Protein AF-A0A937J6U0-F1 (afdb_monomer)

pLDDT: mean 81.07, std 11.96, range [44.09, 95.31]

Structure (mmCIF, N/CA/C/O backbone):
data_AF-A0A937J6U0-F1
#
_entry.id   AF-A0A937J6U0-F1
#
loop_
_atom_site.group_PDB
_atom_site.id
_atom_site.type_symbol
_a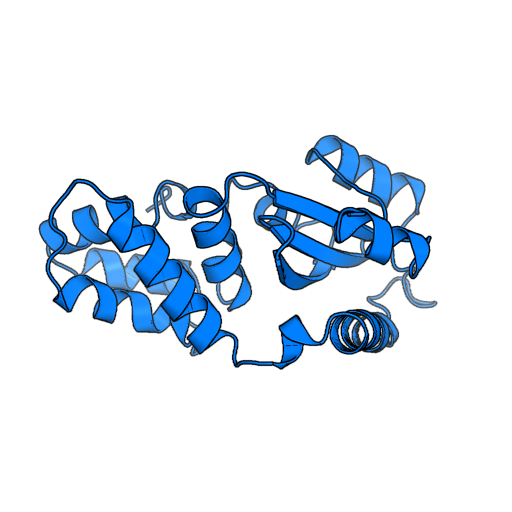tom_site.label_atom_id
_atom_site.label_alt_id
_atom_site.label_comp_id
_atom_site.label_asym_id
_atom_site.label_entity_id
_atom_site.label_seq_id
_atom_site.pdbx_PDB_ins_code
_atom_site.Cartn_x
_atom_site.Cartn_y
_atom_site.Cartn_z
_atom_site.occupancy
_atom_site.B_iso_or_equiv
_atom_site.auth_seq_id
_atom_site.auth_comp_id
_atom_site.auth_asym_id
_atom_site.auth_atom_id
_atom_site.pdbx_PDB_model_num
ATOM 1 N N . MET A 1 1 ? -13.851 14.202 -15.555 1.00 54.50 1 MET A N 1
ATOM 2 C CA . MET A 1 1 ? -12.512 14.290 -14.934 1.00 54.50 1 MET A CA 1
ATOM 3 C C . MET A 1 1 ? -11.803 12.971 -15.193 1.00 54.50 1 MET A C 1
ATOM 5 O O . MET A 1 1 ? -12.454 11.939 -15.111 1.00 54.50 1 MET A O 1
ATOM 9 N N . GLN A 1 2 ? -10.541 12.993 -15.609 1.00 62.97 2 GLN A N 1
ATOM 10 C CA . GLN A 1 2 ? -9.765 11.773 -15.846 1.00 62.97 2 GLN A CA 1
ATOM 11 C C . GLN A 1 2 ? -9.367 11.142 -14.503 1.00 62.97 2 GLN A C 1
ATOM 13 O O . GLN A 1 2 ? -9.053 11.890 -13.580 1.00 62.97 2 GLN A O 1
ATOM 18 N N . SER A 1 3 ? -9.395 9.808 -14.373 1.00 83.19 3 SER A N 1
ATOM 19 C CA . SER A 1 3 ? -8.972 9.151 -13.125 1.00 83.19 3 SER A CA 1
ATOM 20 C C . SER A 1 3 ? -7.483 9.395 -12.860 1.00 83.19 3 SER A C 1
ATOM 22 O O . SER A 1 3 ? -6.675 9.436 -13.796 1.00 83.19 3 SER A O 1
ATOM 24 N N . LYS A 1 4 ? -7.107 9.543 -11.584 1.00 85.31 4 LYS A N 1
ATOM 25 C CA . LYS A 1 4 ? -5.717 9.799 -11.167 1.00 85.31 4 LYS A CA 1
ATOM 26 C C . LYS A 1 4 ? -4.783 8.680 -11.638 1.00 85.31 4 LYS A C 1
ATOM 28 O O . LYS A 1 4 ? -3.701 8.951 -12.149 1.00 85.31 4 LYS A O 1
ATOM 33 N N . THR A 1 5 ? -5.242 7.432 -11.566 1.00 88.94 5 THR A N 1
ATOM 34 C CA . THR A 1 5 ? -4.546 6.254 -12.105 1.00 88.9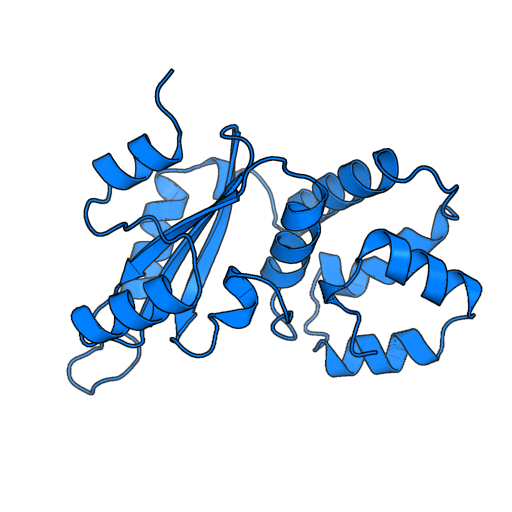4 5 THR A CA 1
ATOM 35 C C . THR A 1 5 ? -4.187 6.417 -13.576 1.00 88.94 5 THR A C 1
ATOM 37 O O . THR A 1 5 ? -3.055 6.144 -13.973 1.00 88.94 5 THR A O 1
ATOM 40 N N . ARG A 1 6 ? -5.116 6.920 -14.397 1.00 88.50 6 ARG A N 1
ATOM 41 C CA . ARG A 1 6 ? -4.864 7.116 -15.825 1.00 88.50 6 ARG A CA 1
ATOM 42 C C . ARG A 1 6 ? -3.851 8.234 -16.077 1.00 88.50 6 ARG A C 1
ATOM 44 O O . ARG A 1 6 ? -2.987 8.057 -16.925 1.00 88.50 6 ARG A O 1
ATOM 51 N N . GLN A 1 7 ? -3.909 9.329 -15.317 1.00 89.50 7 GLN A N 1
ATOM 52 C CA . GLN A 1 7 ? -2.902 10.399 -15.392 1.00 89.50 7 GLN A CA 1
ATOM 53 C C . GLN A 1 7 ? -1.499 9.880 -15.046 1.00 89.50 7 GLN A C 1
ATOM 55 O O . GLN A 1 7 ? -0.532 10.200 -15.733 1.00 89.50 7 GLN A O 1
ATOM 60 N N . ILE A 1 8 ? -1.392 9.041 -14.010 1.00 90.75 8 ILE A N 1
ATOM 61 C CA . ILE A 1 8 ? -0.126 8.414 -13.612 1.00 90.75 8 ILE A CA 1
ATOM 62 C C . ILE A 1 8 ? 0.407 7.516 -14.735 1.00 90.75 8 ILE A C 1
ATOM 64 O O . ILE A 1 8 ? 1.576 7.626 -15.085 1.00 90.75 8 ILE A O 1
ATOM 68 N N . ILE A 1 9 ? -0.426 6.651 -15.320 1.00 91.50 9 ILE A N 1
ATOM 69 C CA . ILE A 1 9 ? 0.003 5.734 -16.392 1.00 91.50 9 ILE A CA 1
ATOM 70 C C . ILE A 1 9 ? 0.395 6.499 -17.665 1.00 91.50 9 ILE A C 1
ATOM 72 O O . ILE A 1 9 ? 1.360 6.127 -18.324 1.00 91.50 9 ILE A O 1
ATOM 76 N N . GLU A 1 10 ? -0.305 7.582 -18.008 1.00 92.81 10 GLU A N 1
ATOM 77 C CA . GLU A 1 10 ? 0.051 8.421 -19.162 1.00 92.81 10 GLU A CA 1
ATOM 78 C C . GLU A 1 10 ? 1.407 9.116 -18.975 1.00 92.81 10 GLU A C 1
ATOM 80 O O . GLU A 1 10 ? 2.193 9.185 -19.918 1.00 92.81 10 GLU A O 1
ATOM 85 N N . GLN A 1 11 ? 1.714 9.571 -17.757 1.00 92.50 11 GLN A N 1
ATOM 86 C CA . GLN A 1 11 ? 3.005 10.183 -17.437 1.00 92.50 11 GLN A CA 1
ATOM 87 C C . GLN A 1 11 ? 4.136 9.149 -17.285 1.00 92.50 11 GLN A C 1
ATOM 89 O O . GLN A 1 11 ? 5.289 9.428 -17.617 1.00 92.50 11 GLN A O 1
ATOM 94 N N . PHE A 1 12 ? 3.815 7.956 -16.784 1.00 92.88 12 PHE A N 1
ATOM 95 C CA . PHE A 1 12 ? 4.751 6.869 -16.510 1.00 92.88 12 PHE A CA 1
ATOM 96 C C . PHE A 1 12 ? 4.287 5.589 -17.231 1.00 92.88 12 PHE A C 1
ATOM 98 O O . PHE A 1 12 ? 3.714 4.697 -16.600 1.00 92.88 12 PHE A O 1
ATOM 105 N N . PRO A 1 13 ? 4.556 5.452 -18.545 1.00 88.88 13 PRO A N 1
ATOM 106 C CA . PRO A 1 13 ? 3.963 4.411 -19.397 1.00 88.88 13 PRO A CA 1
ATOM 107 C C . PRO A 1 13 ? 4.434 2.983 -19.089 1.00 88.88 13 PRO A C 1
ATOM 109 O O . PRO A 1 13 ? 3.890 2.019 -19.620 1.00 88.88 13 PRO A O 1
ATOM 112 N N . THR A 1 14 ? 5.441 2.823 -18.227 1.00 92.06 14 THR A N 1
ATOM 113 C CA . THR A 1 14 ? 5.844 1.519 -17.679 1.00 92.06 14 THR A CA 1
ATOM 114 C C . THR A 1 14 ? 4.909 1.027 -16.569 1.00 92.06 14 THR A C 1
ATOM 116 O O . THR A 1 14 ? 5.016 -0.126 -16.148 1.00 92.06 14 THR A O 1
ATOM 119 N N . GLY A 1 15 ? 4.011 1.887 -16.083 1.00 93.94 15 GLY A N 1
ATOM 120 C CA . GLY A 1 15 ? 3.007 1.570 -15.080 1.00 93.94 15 GLY A CA 1
ATOM 121 C C . GLY A 1 15 ? 1.892 0.713 -15.648 1.00 93.94 15 GLY A C 1
ATOM 122 O O . GLY A 1 15 ? 1.241 1.074 -16.624 1.00 93.94 15 GLY A O 1
ATOM 123 N N . ILE A 1 16 ? 1.650 -0.423 -15.005 1.00 95.31 16 ILE A N 1
ATOM 124 C CA . ILE A 1 16 ? 0.624 -1.380 -15.404 1.00 95.31 16 ILE A CA 1
ATOM 125 C C . ILE A 1 16 ? -0.350 -1.543 -14.247 1.00 95.31 16 ILE A C 1
ATOM 127 O O . ILE A 1 16 ? 0.056 -1.841 -13.122 1.00 95.31 16 ILE A O 1
ATOM 131 N N . LEU A 1 17 ? -1.638 -1.340 -14.525 1.00 94.00 17 LEU A N 1
ATOM 132 C CA . LEU A 1 17 ? -2.705 -1.631 -13.576 1.00 94.00 17 LEU A CA 1
ATOM 133 C C . LEU A 1 17 ? -2.794 -3.147 -13.384 1.00 94.00 17 LEU A C 1
ATOM 135 O O . LEU A 1 17 ? -2.888 -3.899 -14.354 1.00 94.00 17 LEU A O 1
ATOM 139 N N . VAL A 1 18 ? -2.756 -3.589 -12.133 1.00 93.12 18 VAL A N 1
ATOM 140 C CA . VAL A 1 18 ? -2.810 -5.002 -11.770 1.00 93.12 18 VAL A CA 1
ATOM 141 C C . VAL A 1 18 ? -3.947 -5.222 -10.788 1.00 93.12 18 VAL A C 1
ATOM 143 O O . VAL A 1 18 ? -4.033 -4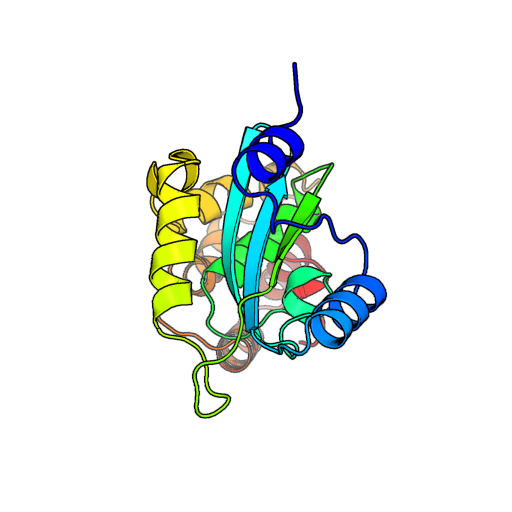.549 -9.764 1.00 93.12 18 VAL A O 1
ATOM 146 N N . THR A 1 19 ? -4.795 -6.204 -11.069 1.00 90.25 19 THR A N 1
ATOM 147 C CA . THR A 1 19 ? -6.015 -6.470 -10.291 1.00 90.25 19 THR A CA 1
ATOM 148 C C . THR A 1 19 ? -5.912 -7.721 -9.423 1.00 90.25 19 THR A C 1
ATOM 150 O O . THR A 1 19 ? -6.711 -7.918 -8.511 1.00 90.25 19 THR A O 1
ATOM 153 N N . SER A 1 20 ? -4.908 -8.575 -9.657 1.00 88.88 20 SER A N 1
ATOM 154 C CA . SER A 1 20 ? -4.754 -9.828 -8.916 1.00 88.88 20 SER A CA 1
ATOM 155 C C . SER A 1 20 ? -3.301 -10.236 -8.661 1.00 88.88 20 SER A C 1
ATOM 157 O O . SER A 1 20 ? -2.372 -9.881 -9.389 1.00 88.88 20 SER A O 1
ATOM 159 N N . LYS A 1 21 ? -3.104 -11.104 -7.656 1.00 88.56 21 LYS A N 1
ATOM 160 C CA . LYS A 1 21 ? -1.806 -11.750 -7.378 1.00 88.56 21 LYS A CA 1
ATOM 161 C C . LYS A 1 21 ? -1.272 -12.534 -8.584 1.00 88.56 21 LYS A C 1
ATOM 163 O O . LYS A 1 21 ? -0.057 -12.630 -8.754 1.00 88.56 21 LYS A O 1
ATOM 168 N N . ALA A 1 22 ? -2.157 -13.125 -9.388 1.00 90.25 22 ALA A N 1
ATOM 169 C CA . ALA A 1 22 ? -1.779 -13.893 -10.571 1.00 90.25 22 ALA A CA 1
ATOM 170 C C . ALA A 1 22 ? -1.239 -12.976 -11.677 1.00 90.25 22 ALA A C 1
ATOM 172 O O . ALA A 1 22 ? -0.158 -13.238 -12.207 1.00 90.25 22 ALA A O 1
ATOM 173 N N . GLU A 1 23 ? -1.935 -11.872 -11.955 1.00 93.62 23 GLU A N 1
ATOM 174 C CA . GLU A 1 23 ? -1.486 -10.850 -12.906 1.00 93.62 23 GLU A CA 1
ATOM 175 C C . GLU A 1 23 ? -0.161 -10.227 -12.476 1.00 93.62 23 GLU A C 1
ATOM 177 O O . GLU A 1 23 ? 0.753 -10.128 -13.287 1.00 93.62 23 GLU A O 1
ATOM 182 N N . PHE A 1 24 ? -0.006 -9.906 -11.190 1.00 92.44 24 PHE A N 1
ATOM 183 C CA . PHE A 1 24 ? 1.248 -9.396 -10.636 1.00 92.44 24 PHE A CA 1
ATOM 184 C C . PHE A 1 24 ? 2.426 -10.347 -10.893 1.00 92.44 24 PHE A C 1
ATOM 186 O O . PHE A 1 24 ? 3.481 -9.939 -11.377 1.00 92.44 24 PHE A O 1
ATOM 193 N N . ARG A 1 25 ? 2.249 -11.639 -10.589 1.00 91.19 25 ARG A N 1
ATOM 194 C CA . ARG A 1 25 ? 3.296 -12.653 -10.796 1.00 91.19 25 ARG A CA 1
ATOM 195 C C . ARG A 1 25 ? 3.630 -12.822 -12.273 1.00 91.19 25 ARG A C 1
ATOM 197 O O . ARG A 1 25 ? 4.805 -12.934 -12.616 1.00 91.19 25 ARG A O 1
ATOM 204 N N . LYS A 1 26 ? 2.608 -12.842 -13.132 1.00 94.12 26 LYS A N 1
ATOM 205 C CA . LYS A 1 26 ? 2.780 -12.913 -14.584 1.00 94.12 26 LYS A CA 1
ATOM 206 C C . LYS A 1 26 ? 3.552 -11.695 -15.091 1.00 94.12 26 LYS A C 1
ATOM 208 O O . LYS A 1 26 ? 4.542 -11.869 -15.787 1.00 94.12 26 LYS A O 1
ATOM 213 N N . LEU A 1 27 ? 3.168 -10.493 -14.665 1.00 95.25 27 LEU A N 1
ATOM 214 C CA . LEU A 1 27 ? 3.809 -9.241 -15.049 1.00 95.25 27 LEU A CA 1
ATOM 215 C C . LEU A 1 27 ? 5.314 -9.248 -14.755 1.00 95.25 27 LEU A C 1
ATOM 217 O O . LEU A 1 27 ? 6.117 -8.948 -15.637 1.00 95.25 27 LEU A O 1
ATOM 221 N N . LEU A 1 28 ? 5.698 -9.611 -13.529 1.00 93.12 28 LEU A N 1
ATOM 222 C CA . LEU A 1 28 ? 7.105 -9.688 -13.130 1.00 93.12 28 LEU A CA 1
ATOM 223 C C . LEU A 1 28 ? 7.882 -10.729 -13.952 1.00 93.12 28 LEU A C 1
ATOM 225 O O . LEU A 1 28 ? 8.988 -10.454 -14.422 1.00 93.12 28 LEU A O 1
ATOM 229 N N . LYS A 1 29 ? 7.274 -11.898 -14.191 1.00 93.62 29 LYS A N 1
ATOM 230 C CA . LYS A 1 29 ? 7.854 -12.965 -15.017 1.00 93.62 29 LYS A CA 1
ATOM 231 C C . LYS A 1 29 ? 8.071 -12.515 -16.464 1.00 93.62 29 LYS A C 1
ATOM 233 O O . LYS A 1 29 ? 9.165 -12.707 -16.991 1.00 93.62 29 LYS A O 1
ATOM 238 N N . ASP A 1 30 ? 7.062 -11.910 -17.081 1.00 95.19 30 ASP A N 1
ATOM 239 C CA . ASP A 1 30 ? 7.103 -11.453 -18.475 1.00 95.19 30 ASP A CA 1
ATOM 240 C C . ASP A 1 30 ? 8.153 -10.342 -18.659 1.00 95.19 30 ASP A C 1
ATOM 242 O O . ASP A 1 30 ? 8.851 -10.304 -19.671 1.00 95.19 30 ASP A O 1
ATOM 246 N N . ASN A 1 31 ? 8.350 -9.506 -17.634 1.00 93.88 31 ASN A N 1
ATOM 247 C CA . ASN A 1 31 ? 9.388 -8.472 -17.600 1.00 93.88 31 ASN A CA 1
ATOM 248 C C . ASN A 1 31 ? 10.760 -8.975 -17.122 1.00 93.88 31 ASN A C 1
ATOM 250 O O . ASN A 1 31 ? 11.684 -8.173 -17.002 1.00 93.88 31 ASN A O 1
ATOM 254 N N . LYS A 1 32 ? 10.913 -10.277 -16.840 1.00 92.19 32 LYS A N 1
ATOM 255 C CA . LYS A 1 32 ? 12.161 -10.900 -16.358 1.00 92.19 32 LYS A CA 1
ATOM 256 C C . LYS A 1 32 ? 12.778 -10.184 -15.147 1.00 92.19 32 LYS A C 1
ATOM 258 O O . LYS A 1 32 ? 13.997 -10.119 -15.015 1.00 92.19 32 LYS A O 1
ATOM 263 N N . THR A 1 33 ? 11.945 -9.671 -14.245 1.00 91.62 33 THR A N 1
ATOM 264 C CA . THR A 1 33 ? 12.402 -8.979 -13.036 1.00 91.62 33 THR A CA 1
ATOM 265 C C . THR A 1 33 ? 11.655 -9.456 -11.803 1.00 91.62 33 THR A C 1
ATOM 267 O O . THR A 1 33 ? 10.503 -9.866 -11.869 1.00 91.62 33 THR A O 1
ATOM 270 N N . ASN A 1 34 ? 12.312 -9.368 -10.650 1.00 90.50 34 ASN A N 1
ATOM 271 C CA . ASN A 1 34 ? 11.666 -9.519 -9.353 1.00 90.50 34 ASN A CA 1
ATOM 272 C C . ASN A 1 34 ? 11.441 -8.180 -8.652 1.00 90.50 34 ASN A C 1
ATOM 274 O O . ASN A 1 34 ? 10.865 -8.198 -7.571 1.00 90.50 34 ASN A O 1
ATOM 278 N N . TYR A 1 35 ? 11.899 -7.060 -9.214 1.00 91.50 35 TYR A N 1
ATOM 279 C CA . TYR A 1 35 ? 11.884 -5.738 -8.590 1.00 91.50 35 TYR A CA 1
ATOM 280 C C . TYR A 1 35 ? 10.820 -4.847 -9.220 1.00 91.50 35 TYR A C 1
ATOM 282 O O . TYR A 1 35 ? 10.585 -4.895 -10.428 1.00 91.50 35 TYR A O 1
ATOM 290 N N . TYR A 1 36 ? 10.175 -4.027 -8.399 1.00 92.38 36 TYR A N 1
ATOM 291 C CA . TYR A 1 36 ? 9.163 -3.089 -8.866 1.00 92.38 36 TYR A CA 1
ATOM 292 C C . TYR A 1 36 ? 8.997 -1.915 -7.905 1.00 92.38 36 TYR A C 1
ATOM 294 O O . TYR A 1 36 ? 9.190 -2.064 -6.693 1.00 92.38 36 TYR A O 1
ATOM 302 N N . CYS A 1 37 ? 8.556 -0.784 -8.446 1.00 92.62 37 CYS A N 1
ATOM 303 C CA . CYS A 1 37 ? 7.824 0.218 -7.680 1.00 92.62 37 CYS A CA 1
ATOM 304 C C . CYS A 1 37 ? 6.326 -0.060 -7.799 1.00 92.62 37 CYS A C 1
ATOM 306 O O . CYS A 1 37 ? 5.856 -0.590 -8.806 1.00 92.62 37 CYS A O 1
ATOM 308 N N . TYR A 1 38 ? 5.567 0.262 -6.764 1.00 90.94 38 TYR A N 1
ATOM 309 C CA . TYR A 1 38 ? 4.117 0.162 -6.764 1.00 90.94 38 TYR A CA 1
ATOM 310 C C . TYR A 1 38 ? 3.496 1.464 -6.288 1.00 90.94 38 TYR A C 1
ATOM 312 O O . TYR A 1 38 ? 4.079 2.172 -5.464 1.00 90.94 38 TYR A O 1
ATOM 320 N N . MET A 1 39 ? 2.289 1.729 -6.774 1.00 90.31 39 MET A N 1
ATOM 321 C CA . MET A 1 39 ? 1.406 2.765 -6.262 1.00 90.31 39 MET A CA 1
ATOM 322 C C . MET A 1 39 ? 0.048 2.157 -5.936 1.00 90.31 39 MET A C 1
ATOM 324 O O . MET A 1 39 ? -0.483 1.380 -6.726 1.00 90.31 39 MET A O 1
ATOM 328 N N . LEU A 1 40 ? -0.507 2.519 -4.782 1.00 89.12 40 LEU A N 1
ATOM 329 C CA . LEU A 1 40 ? -1.914 2.304 -4.463 1.00 89.12 40 LEU A CA 1
ATOM 330 C C . LEU A 1 40 ? -2.647 3.631 -4.551 1.00 89.12 40 LEU A C 1
ATOM 332 O O . LEU A 1 40 ? -2.331 4.559 -3.800 1.00 89.12 40 LEU A O 1
ATOM 336 N N . VAL A 1 41 ? -3.620 3.692 -5.448 1.00 88.75 41 VAL A N 1
ATOM 337 C CA . VAL A 1 41 ? -4.502 4.839 -5.657 1.00 88.75 41 VAL A CA 1
ATOM 338 C C . VAL A 1 41 ? -5.860 4.482 -5.083 1.00 88.75 41 VAL A C 1
ATOM 340 O O . VAL A 1 41 ? -6.469 3.519 -5.539 1.00 88.75 41 VAL A O 1
ATOM 343 N N . ALA A 1 42 ? -6.304 5.218 -4.063 1.00 86.31 42 ALA A N 1
ATOM 344 C CA . ALA A 1 42 ? -7.610 4.990 -3.454 1.00 86.31 42 ALA A CA 1
ATOM 345 C C . ALA A 1 42 ? -8.506 6.220 -3.627 1.00 86.31 42 ALA A C 1
ATOM 347 O O . ALA A 1 42 ? -8.026 7.352 -3.594 1.00 86.31 42 ALA A O 1
ATOM 348 N N . ASP A 1 43 ? -9.791 5.973 -3.884 1.00 75.44 43 ASP A N 1
ATOM 349 C CA . ASP A 1 43 ? -10.869 6.970 -3.993 1.00 75.44 43 ASP A CA 1
ATOM 350 C C . ASP A 1 43 ? -10.599 8.163 -4.946 1.00 75.44 43 ASP A C 1
ATOM 352 O O . ASP A 1 43 ? -11.237 9.203 -4.840 1.00 75.44 43 ASP A O 1
ATOM 356 N N . ASN A 1 44 ? -9.678 8.029 -5.914 1.00 67.06 44 ASN A N 1
ATOM 357 C CA . ASN A 1 44 ? -9.260 9.061 -6.887 1.00 67.06 44 ASN A CA 1
ATOM 358 C C . ASN A 1 44 ? -8.734 10.397 -6.314 1.00 67.06 44 ASN A C 1
ATOM 360 O O . ASN A 1 44 ? -8.286 11.239 -7.095 1.00 67.06 44 ASN A O 1
ATOM 364 N N . GLU A 1 45 ? -8.742 10.595 -4.997 1.00 63.81 45 GLU A N 1
ATOM 365 C CA . GLU A 1 45 ? -8.293 11.834 -4.350 1.00 63.81 45 GLU A CA 1
ATOM 366 C C . GLU A 1 45 ? -6.777 11.864 -4.128 1.00 63.81 45 GLU A C 1
ATOM 368 O O . GLU A 1 45 ? -6.165 12.932 -4.178 1.00 63.81 45 GLU A O 1
ATOM 373 N N . ALA A 1 46 ? -6.147 10.703 -3.939 1.00 57.84 46 ALA A N 1
ATOM 374 C CA . ALA A 1 46 ? -4.707 10.593 -3.758 1.00 57.84 46 ALA A CA 1
ATOM 375 C C . ALA A 1 46 ? -4.217 9.167 -4.019 1.00 57.84 46 ALA A C 1
ATOM 377 O O . ALA A 1 46 ? -4.858 8.169 -3.683 1.00 57.84 46 ALA A O 1
ATOM 378 N N . GLY A 1 47 ? -3.000 9.054 -4.543 1.00 67.00 47 GLY A N 1
ATOM 379 C CA . GLY A 1 47 ? -2.223 7.863 -4.249 1.00 67.00 47 GLY A CA 1
ATOM 380 C C . GLY A 1 47 ? -1.884 7.857 -2.751 1.00 67.00 47 GLY A C 1
ATOM 381 O O . GLY A 1 47 ? -1.365 8.840 -2.229 1.00 67.00 47 GLY A O 1
ATOM 382 N N . HIS A 1 48 ? -2.184 6.775 -2.033 1.00 75.25 48 HIS A N 1
ATOM 383 C CA . HIS A 1 48 ? -1.949 6.703 -0.583 1.00 75.25 48 HIS A CA 1
ATOM 384 C C . HIS A 1 48 ? -0.671 5.954 -0.223 1.00 75.25 48 HIS A C 1
ATOM 386 O O . HIS A 1 48 ? -0.084 6.204 0.832 1.00 75.25 48 HIS A O 1
ATOM 392 N N . ILE A 1 49 ? -0.199 5.064 -1.103 1.00 84.69 49 ILE A N 1
ATOM 393 C CA . ILE A 1 49 ? 1.077 4.369 -0.909 1.00 84.69 49 ILE A CA 1
ATOM 394 C C . ILE A 1 49 ? 1.894 4.366 -2.197 1.00 84.69 49 ILE A C 1
ATOM 396 O O . ILE A 1 49 ? 1.414 3.873 -3.208 1.00 84.69 49 ILE A O 1
ATOM 400 N N . ILE A 1 50 ? 3.139 4.844 -2.140 1.00 87.19 50 ILE A N 1
ATOM 401 C CA . ILE A 1 50 ? 4.191 4.491 -3.106 1.00 87.19 50 ILE A CA 1
ATOM 402 C C . ILE A 1 50 ? 5.199 3.649 -2.359 1.00 87.19 50 ILE A C 1
ATOM 404 O O . ILE A 1 50 ? 5.505 3.950 -1.207 1.00 87.19 50 ILE A O 1
ATOM 408 N N . GLY A 1 51 ? 5.753 2.625 -2.981 1.00 86.62 51 GLY A N 1
ATOM 409 C CA . GLY A 1 51 ? 6.952 2.003 -2.452 1.00 86.62 51 GLY A CA 1
ATOM 410 C C . GLY A 1 51 ? 7.608 1.067 -3.435 1.00 86.62 51 GLY A C 1
ATOM 411 O O . GLY A 1 51 ? 7.104 0.796 -4.516 1.00 86.62 51 GLY A O 1
ATOM 412 N N . GLU A 1 52 ? 8.728 0.525 -3.005 1.00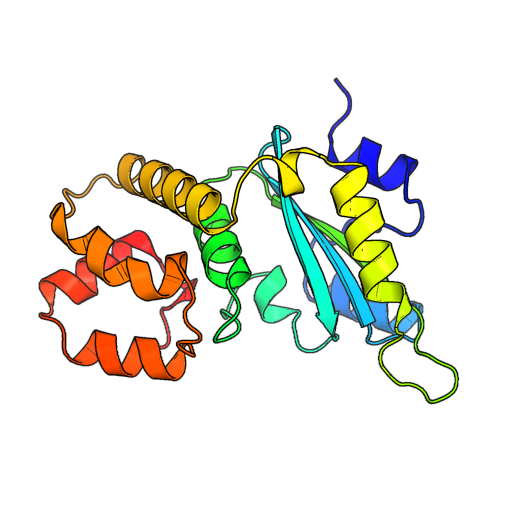 86.69 52 GLU A N 1
ATOM 413 C CA . GLU A 1 52 ? 9.457 -0.509 -3.717 1.00 86.69 52 GLU A CA 1
ATOM 414 C C . GLU A 1 52 ? 9.220 -1.893 -3.100 1.00 86.69 52 GLU A C 1
ATOM 416 O O . GLU A 1 52 ? 8.987 -2.063 -1.892 1.00 86.69 52 GLU A O 1
ATOM 421 N N . GLY A 1 53 ? 9.296 -2.920 -3.937 1.00 83.19 53 GLY A N 1
ATOM 422 C CA . GLY A 1 53 ? 9.101 -4.293 -3.509 1.00 83.19 53 GLY A CA 1
ATOM 423 C C . GLY A 1 53 ? 9.864 -5.310 -4.338 1.00 83.19 53 GLY A C 1
ATOM 424 O O . GLY A 1 53 ? 10.496 -5.002 -5.349 1.00 83.19 53 GLY A O 1
ATOM 425 N N . THR A 1 54 ? 9.803 -6.548 -3.853 1.00 83.75 54 THR A N 1
ATOM 426 C CA . THR A 1 54 ? 10.223 -7.735 -4.595 1.00 83.75 54 THR A CA 1
ATOM 427 C C . THR A 1 54 ? 9.043 -8.682 -4.767 1.00 83.75 54 THR A C 1
ATOM 429 O O . THR A 1 54 ? 8.088 -8.590 -3.995 1.00 83.75 54 THR A O 1
ATOM 432 N N . GLY A 1 55 ? 9.073 -9.596 -5.743 1.00 74.62 55 GLY A N 1
ATOM 433 C CA . GLY A 1 55 ? 7.958 -10.515 -6.043 1.00 74.62 55 GLY A CA 1
ATOM 434 C C . GLY A 1 55 ? 7.368 -11.264 -4.831 1.00 74.62 55 GLY A C 1
ATOM 435 O O . GLY A 1 55 ? 6.187 -11.608 -4.820 1.00 74.62 55 GLY A O 1
ATOM 436 N N . ASN A 1 56 ? 8.145 -11.420 -3.756 1.00 70.88 56 ASN A N 1
ATOM 437 C CA . ASN A 1 56 ? 7.717 -12.023 -2.490 1.00 70.88 56 ASN A CA 1
ATOM 438 C C . ASN A 1 56 ? 6.742 -11.149 -1.670 1.00 70.88 56 ASN A C 1
ATOM 440 O O . ASN A 1 56 ? 6.124 -11.642 -0.731 1.00 70.88 56 ASN A O 1
ATOM 444 N N . ARG A 1 57 ? 6.570 -9.865 -2.011 1.00 70.19 57 ARG A N 1
ATOM 445 C CA . ARG A 1 57 ? 5.683 -8.911 -1.318 1.00 70.19 57 ARG A CA 1
ATOM 446 C C . ARG A 1 57 ? 4.279 -8.807 -1.933 1.00 70.19 57 ARG A C 1
ATOM 448 O O . ARG A 1 57 ? 3.501 -7.951 -1.524 1.00 70.19 57 ARG A O 1
ATOM 455 N N . ALA A 1 58 ? 3.902 -9.702 -2.850 1.00 69.00 58 ALA A N 1
ATOM 456 C CA . ALA A 1 58 ? 2.556 -9.733 -3.444 1.00 69.00 58 ALA A CA 1
ATOM 457 C C . ALA A 1 58 ? 1.425 -9.817 -2.398 1.00 69.00 58 ALA A C 1
ATOM 459 O O . ALA A 1 58 ? 0.347 -9.264 -2.591 1.00 69.00 58 ALA A O 1
ATOM 460 N N . ALA A 1 59 ? 1.665 -10.517 -1.285 1.00 67.19 59 ALA A N 1
ATOM 461 C CA . ALA A 1 59 ? 0.670 -10.697 -0.231 1.00 67.19 59 ALA A CA 1
ATOM 462 C C . ALA A 1 59 ? 0.363 -9.402 0.547 1.00 67.19 59 ALA A C 1
ATOM 464 O O . ALA A 1 59 ? -0.762 -9.222 0.995 1.00 67.19 59 ALA A O 1
ATOM 465 N N . PHE A 1 60 ? 1.319 -8.469 0.607 1.00 72.88 60 PHE A N 1
ATOM 466 C CA . PHE A 1 60 ? 1.086 -7.123 1.130 1.00 72.88 60 PHE A CA 1
ATOM 467 C C . PHE A 1 60 ? 0.182 -6.308 0.190 1.00 72.88 60 PHE A C 1
ATOM 469 O O . PHE A 1 60 ? -0.731 -5.632 0.648 1.00 72.88 60 PHE A O 1
ATOM 476 N N . LEU A 1 61 ? 0.409 -6.381 -1.128 1.00 77.06 61 LEU A N 1
ATOM 477 C CA . LEU A 1 61 ? -0.313 -5.556 -2.106 1.00 77.06 61 LEU A CA 1
ATOM 478 C C . LEU A 1 61 ? -1.789 -5.953 -2.242 1.00 77.06 61 LEU A C 1
ATOM 480 O O . LEU A 1 61 ? -2.665 -5.092 -2.235 1.00 77.06 61 LEU A O 1
ATOM 484 N N . PHE A 1 62 ? -2.061 -7.255 -2.323 1.00 76.81 62 PHE A N 1
ATOM 485 C CA . PHE A 1 62 ? -3.383 -7.808 -2.650 1.00 76.81 62 PHE A CA 1
ATOM 486 C C . PHE A 1 62 ? -4.074 -8.469 -1.447 1.00 76.81 62 PHE A C 1
ATOM 488 O O . PHE A 1 62 ? -4.814 -9.437 -1.618 1.00 76.81 62 PHE A O 1
ATOM 495 N N . GLY A 1 63 ? -3.765 -8.014 -0.232 1.00 65.88 63 GLY A N 1
ATOM 496 C CA . GLY A 1 63 ? -4.350 -8.544 0.997 1.00 65.88 63 GLY A CA 1
ATOM 497 C C . GLY A 1 63 ? -3.918 -9.977 1.347 1.00 65.88 63 GLY A C 1
ATOM 498 O O . GLY A 1 63 ? -3.363 -10.736 0.542 1.00 65.88 63 GLY A O 1
ATOM 499 N N . GLY A 1 64 ? -4.174 -10.367 2.593 1.00 57.25 64 GLY A N 1
ATOM 500 C CA . GLY A 1 64 ? -3.918 -11.721 3.095 1.00 57.25 64 GLY A CA 1
ATOM 501 C C . GLY A 1 64 ? -2.598 -11.927 3.844 1.00 57.25 64 GLY A C 1
ATOM 502 O O . GLY A 1 64 ? -2.383 -13.026 4.334 1.00 57.25 64 GLY A O 1
ATOM 503 N N . CYS A 1 65 ? -1.731 -10.914 3.964 1.00 55.78 65 CYS A N 1
ATOM 504 C CA . CYS A 1 65 ? -0.854 -10.733 5.130 1.00 55.78 65 CYS A CA 1
ATOM 505 C C . CYS A 1 65 ? -0.237 -9.324 5.143 1.00 55.78 65 CYS A C 1
ATOM 507 O O . CYS A 1 65 ? 0.068 -8.747 4.098 1.00 55.78 65 CYS A O 1
ATOM 509 N N . ALA A 1 66 ? -0.005 -8.767 6.330 1.00 55.03 66 ALA A N 1
ATOM 510 C CA . ALA A 1 66 ? 0.802 -7.562 6.484 1.00 55.03 66 ALA A CA 1
ATOM 511 C C . ALA A 1 66 ? 2.299 -7.918 6.547 1.00 55.03 66 ALA A C 1
ATOM 513 O O . ALA A 1 66 ? 2.709 -8.822 7.278 1.00 55.03 66 ALA A O 1
ATOM 514 N N . ALA A 1 67 ? 3.132 -7.178 5.809 1.00 49.62 67 ALA A N 1
ATOM 515 C CA . ALA A 1 67 ? 4.583 -7.273 5.943 1.00 49.62 67 ALA A CA 1
ATOM 516 C C . ALA A 1 67 ? 5.023 -6.630 7.285 1.00 49.62 67 ALA A C 1
ATOM 518 O O . ALA A 1 67 ? 4.724 -5.454 7.506 1.00 49.62 67 ALA A O 1
ATOM 519 N N . PRO A 1 68 ? 5.719 -7.360 8.181 1.00 46.31 68 PRO A N 1
ATOM 520 C CA . PRO A 1 68 ? 6.169 -6.850 9.481 1.00 46.31 68 PRO A CA 1
ATOM 521 C C . PRO A 1 68 ? 7.058 -5.603 9.351 1.00 46.31 68 PRO A C 1
ATOM 523 O O . PRO A 1 68 ? 7.950 -5.576 8.507 1.00 46.31 68 PRO A O 1
ATOM 526 N N . GLY A 1 69 ? 6.857 -4.594 10.207 1.00 50.84 69 GLY A N 1
ATOM 527 C CA . GLY A 1 69 ? 7.801 -3.478 10.383 1.00 50.84 69 GLY A CA 1
ATOM 528 C C . GLY A 1 69 ? 7.807 -2.406 9.286 1.00 50.84 69 GLY A C 1
ATOM 529 O O . GLY A 1 69 ? 8.674 -1.537 9.295 1.00 50.84 69 GLY A O 1
ATOM 530 N N . HIS A 1 70 ? 6.863 -2.437 8.342 1.00 62.75 70 HIS A N 1
ATOM 531 C CA . HIS A 1 70 ? 6.772 -1.432 7.285 1.00 62.75 70 HIS A CA 1
ATOM 532 C C . HIS A 1 70 ? 5.645 -0.441 7.590 1.00 62.75 70 HIS A C 1
ATOM 534 O O . HIS A 1 70 ? 4.483 -0.836 7.593 1.00 62.75 70 HIS A O 1
ATOM 540 N N . ILE A 1 71 ? 5.955 0.846 7.785 1.00 63.44 71 ILE A N 1
ATOM 541 C CA . ILE A 1 71 ? 4.954 1.897 8.079 1.00 63.44 71 ILE A CA 1
ATOM 542 C C . ILE A 1 71 ? 3.784 1.904 7.076 1.00 63.44 71 ILE A C 1
ATOM 544 O O . ILE A 1 71 ? 2.629 2.098 7.443 1.00 63.44 71 ILE A O 1
ATOM 548 N N . LYS A 1 72 ? 4.072 1.562 5.811 1.00 76.00 72 LYS A N 1
ATOM 549 C CA . LYS A 1 72 ? 3.074 1.472 4.732 1.00 76.00 72 LYS A CA 1
ATOM 550 C C . LYS A 1 72 ? 2.117 0.261 4.851 1.00 76.00 72 LYS A C 1
ATOM 552 O O . LYS A 1 72 ? 1.130 0.202 4.128 1.00 76.00 72 LYS A O 1
ATOM 557 N N . ALA A 1 73 ? 2.378 -0.711 5.734 1.00 74.44 73 ALA A N 1
ATOM 55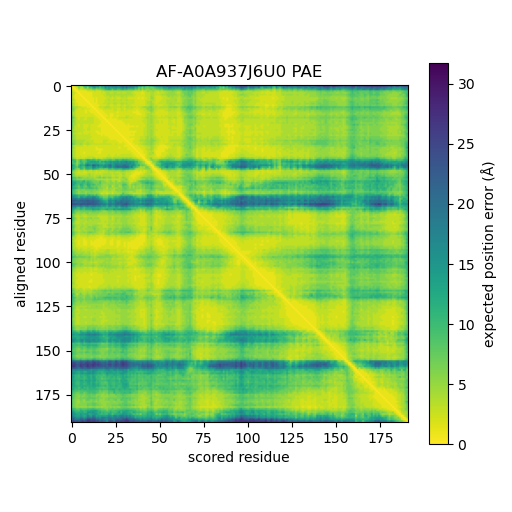8 C CA . ALA A 1 73 ? 1.503 -1.874 5.959 1.00 74.44 73 ALA A CA 1
ATOM 559 C C . ALA A 1 73 ? 0.249 -1.522 6.749 1.00 74.44 73 ALA A C 1
ATOM 561 O O . ALA A 1 73 ? -0.831 -1.993 6.399 1.00 74.44 73 ALA A O 1
ATOM 562 N N . TYR A 1 74 ? 0.382 -0.647 7.745 1.00 79.19 74 TYR A N 1
ATOM 563 C CA . TYR A 1 74 ? -0.773 -0.098 8.443 1.00 79.19 74 TYR A CA 1
ATOM 564 C C . TYR A 1 74 ? -1.659 0.691 7.473 1.00 79.19 74 TYR A C 1
ATOM 566 O O . TYR A 1 74 ? -2.853 0.420 7.369 1.00 79.19 74 TYR A O 1
ATOM 574 N N . THR A 1 75 ? -1.049 1.590 6.689 1.00 82.81 75 THR A N 1
ATOM 575 C CA . THR A 1 75 ? -1.745 2.363 5.650 1.00 82.81 75 THR A CA 1
ATOM 576 C C . THR A 1 75 ? -2.500 1.436 4.699 1.00 82.81 75 THR A C 1
ATOM 578 O O . THR A 1 75 ? -3.683 1.639 4.452 1.00 82.81 75 THR A O 1
ATOM 581 N N . ARG A 1 76 ? -1.855 0.363 4.216 1.00 82.00 76 ARG A N 1
ATOM 582 C CA . ARG A 1 76 ? -2.479 -0.601 3.298 1.00 82.00 76 ARG A CA 1
ATOM 583 C C . ARG A 1 76 ? -3.695 -1.279 3.917 1.00 82.00 76 ARG A C 1
ATOM 585 O O . ARG A 1 76 ? -4.698 -1.427 3.224 1.00 82.00 76 ARG A O 1
ATOM 592 N N . ALA A 1 77 ? -3.587 -1.711 5.172 1.00 80.06 77 ALA A N 1
ATOM 593 C CA . ALA A 1 77 ? -4.676 -2.372 5.878 1.00 80.06 77 ALA A CA 1
ATOM 594 C C . ALA A 1 77 ? -5.869 -1.426 6.063 1.00 80.06 77 ALA A C 1
ATOM 596 O O . ALA A 1 77 ? -6.992 -1.806 5.759 1.00 80.06 77 ALA A O 1
ATOM 597 N N . MET A 1 78 ? -5.636 -0.182 6.493 1.00 84.56 78 MET A N 1
ATOM 598 C CA . MET A 1 78 ? -6.719 0.789 6.682 1.00 84.56 78 MET A CA 1
ATOM 599 C C . MET A 1 78 ? -7.413 1.173 5.376 1.00 84.56 78 MET A C 1
ATOM 601 O O . MET A 1 78 ? -8.633 1.320 5.369 1.00 84.56 78 MET A O 1
ATOM 605 N N . LEU A 1 79 ? -6.675 1.298 4.269 1.00 84.50 79 LEU A N 1
ATOM 606 C CA . LEU A 1 79 ? -7.279 1.590 2.966 1.00 84.50 79 LEU A CA 1
ATOM 607 C C . LEU A 1 79 ? -8.283 0.517 2.546 1.00 84.50 79 LEU A C 1
ATOM 609 O O . LEU A 1 79 ? -9.327 0.876 2.022 1.00 84.50 79 LEU A O 1
ATOM 613 N N . GLU A 1 80 ? -8.026 -0.767 2.835 1.00 83.50 80 GLU A N 1
ATOM 614 C CA . GLU A 1 80 ? -8.980 -1.843 2.510 1.00 83.50 80 GLU A CA 1
ATOM 615 C C . GLU A 1 80 ? -10.367 -1.588 3.110 1.00 83.50 80 GLU A C 1
ATOM 617 O O . GLU A 1 80 ? -11.383 -1.892 2.498 1.00 83.50 80 GLU A O 1
ATOM 622 N N . PHE A 1 81 ? -10.412 -1.044 4.325 1.00 82.88 81 PHE A N 1
ATOM 623 C CA . PHE A 1 81 ? -11.671 -0.826 5.030 1.00 82.88 81 PHE A CA 1
ATOM 624 C C . PHE A 1 81 ? -12.294 0.532 4.731 1.00 82.88 81 PHE A C 1
ATOM 626 O O . PHE A 1 81 ? -13.506 0.691 4.844 1.00 82.88 81 PHE A O 1
ATOM 633 N N . THR A 1 82 ? -11.459 1.526 4.432 1.00 85.38 82 THR A N 1
ATOM 634 C CA . THR A 1 82 ? -11.879 2.928 4.385 1.00 85.38 82 THR A CA 1
ATOM 635 C C . THR A 1 82 ? -12.088 3.465 2.977 1.00 85.38 82 THR A C 1
ATOM 637 O O . THR A 1 82 ? -12.622 4.566 2.854 1.00 85.38 82 THR A O 1
ATOM 640 N N . SER A 1 83 ? -11.701 2.725 1.940 1.00 85.94 83 SER A N 1
ATOM 641 C CA . SER A 1 83 ? -11.839 3.140 0.544 1.00 85.94 83 SER A CA 1
ATOM 642 C C . SER A 1 83 ? -12.723 2.186 -0.244 1.00 85.94 83 SER A C 1
ATOM 644 O O . SER A 1 83 ? -12.601 0.969 -0.119 1.00 85.94 83 SER A O 1
ATOM 646 N N . ASP A 1 84 ? -13.581 2.748 -1.093 1.00 82.81 84 ASP A N 1
ATOM 647 C CA . ASP A 1 84 ? -14.494 1.976 -1.946 1.00 82.81 84 ASP A CA 1
ATOM 648 C C . ASP A 1 84 ? -13.749 1.378 -3.144 1.00 82.81 84 ASP A C 1
ATOM 650 O O . ASP A 1 84 ? -14.130 0.344 -3.696 1.00 82.81 84 ASP A O 1
ATOM 654 N N . THR A 1 85 ? -12.668 2.042 -3.559 1.00 85.25 85 THR A N 1
ATOM 655 C CA . THR A 1 85 ? -11.840 1.630 -4.693 1.00 85.25 85 THR A CA 1
ATOM 656 C C . THR A 1 85 ? -10.363 1.720 -4.345 1.00 85.25 85 THR A C 1
ATOM 658 O O . THR A 1 85 ? -9.904 2.719 -3.795 1.00 85.25 85 THR A O 1
ATOM 661 N N . ILE A 1 86 ? -9.609 0.671 -4.686 1.00 86.75 86 ILE A N 1
ATOM 662 C CA . ILE A 1 86 ? -8.148 0.636 -4.582 1.00 86.75 86 ILE A CA 1
ATOM 663 C C . ILE A 1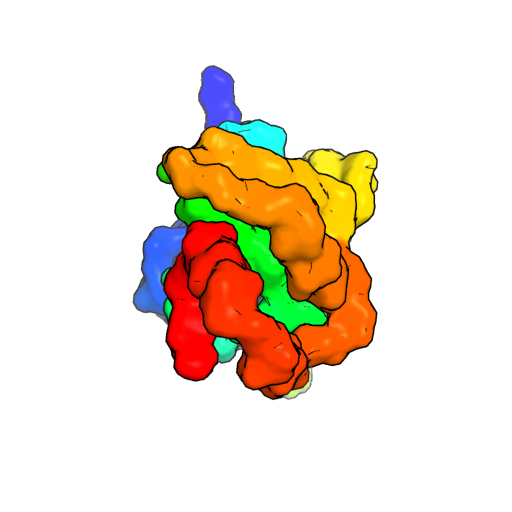 86 ? -7.595 0.080 -5.888 1.00 86.75 86 ILE A C 1
ATOM 665 O O . ILE A 1 86 ? -7.766 -1.096 -6.208 1.00 86.75 86 ILE A O 1
ATOM 669 N N . GLU A 1 87 ? -6.893 0.926 -6.626 1.00 90.38 87 GLU A N 1
ATOM 670 C CA . GLU A 1 87 ? -6.187 0.558 -7.845 1.00 90.38 87 GLU A CA 1
ATOM 671 C C . GLU A 1 87 ? -4.698 0.382 -7.541 1.00 90.38 87 GLU A C 1
ATOM 673 O O . GLU A 1 87 ? -4.084 1.193 -6.842 1.00 90.38 87 GLU A O 1
ATOM 678 N N . ILE A 1 88 ? -4.106 -0.697 -8.057 1.00 91.00 88 ILE A N 1
ATOM 679 C CA . ILE A 1 88 ? -2.697 -1.030 -7.833 1.00 91.00 88 ILE A CA 1
ATOM 680 C C . ILE A 1 88 ? -1.956 -0.895 -9.155 1.00 91.00 88 ILE A C 1
ATOM 682 O O . ILE A 1 88 ? -2.164 -1.679 -10.079 1.00 91.00 88 ILE A O 1
ATOM 686 N N . ILE A 1 89 ? -1.051 0.073 -9.227 1.00 93.12 89 ILE A N 1
ATOM 687 C CA . ILE A 1 89 ? -0.165 0.261 -10.373 1.00 93.12 89 ILE A CA 1
ATOM 688 C C . ILE A 1 89 ? 1.187 -0.346 -10.024 1.00 93.12 89 ILE A C 1
ATOM 690 O O . ILE A 1 89 ? 1.758 -0.047 -8.974 1.00 93.12 89 ILE A O 1
ATOM 694 N N . ILE A 1 90 ? 1.705 -1.195 -10.903 1.00 94.56 90 ILE A N 1
ATOM 695 C CA . ILE A 1 90 ? 3.023 -1.809 -10.777 1.00 94.56 90 ILE A CA 1
ATOM 696 C C . ILE A 1 90 ? 3.915 -1.283 -11.887 1.00 94.56 90 ILE A C 1
ATOM 698 O O . ILE A 1 90 ? 3.553 -1.318 -13.058 1.00 94.56 90 ILE A O 1
ATOM 702 N N . PHE A 1 91 ? 5.106 -0.852 -11.500 1.00 94.69 91 PHE A N 1
ATOM 703 C CA . PHE A 1 91 ? 6.169 -0.405 -12.383 1.00 94.69 91 PHE A CA 1
ATOM 704 C C . PHE A 1 91 ? 7.320 -1.403 -12.260 1.00 94.69 91 PHE A C 1
ATOM 706 O O . PHE A 1 91 ? 8.087 -1.327 -11.293 1.00 94.69 91 PHE A O 1
ATOM 713 N N . PRO A 1 92 ? 7.432 -2.389 -13.166 1.00 94.62 92 PRO A N 1
ATOM 714 C CA . PRO A 1 92 ? 8.550 -3.321 -13.162 1.00 94.62 92 PRO A CA 1
ATOM 715 C C . PRO A 1 92 ? 9.863 -2.560 -13.347 1.00 94.62 92 PRO A C 1
ATOM 717 O O . PRO A 1 92 ? 9.970 -1.694 -14.213 1.00 94.62 92 PRO A O 1
ATOM 720 N N . VAL A 1 93 ? 10.876 -2.897 -12.554 1.00 93.44 93 VAL A N 1
ATOM 721 C CA . VAL A 1 93 ? 12.198 -2.267 -12.637 1.00 93.44 93 VAL A CA 1
ATOM 722 C C . VAL A 1 93 ? 13.231 -3.349 -12.894 1.00 93.44 93 VAL A C 1
ATOM 724 O O . VAL A 1 93 ? 13.240 -4.367 -12.207 1.00 93.44 93 VAL A O 1
ATOM 727 N N . GLN A 1 94 ? 14.086 -3.166 -13.896 1.00 92.69 94 GLN A N 1
ATOM 728 C CA . GLN A 1 94 ? 15.091 -4.168 -14.246 1.00 92.69 94 GLN A CA 1
ATOM 729 C C . GLN A 1 94 ? 16.166 -4.281 -13.156 1.00 92.69 94 GLN A C 1
ATOM 731 O O . GLN A 1 94 ? 16.533 -3.266 -12.561 1.00 92.69 94 GLN A O 1
ATOM 736 N N . PRO A 1 95 ? 16.677 -5.492 -12.877 1.00 92.38 95 PRO A N 1
ATOM 737 C CA . PRO A 1 95 ? 17.814 -5.653 -11.981 1.00 92.38 95 PRO A CA 1
ATOM 738 C C . PRO A 1 95 ? 19.049 -4.898 -12.490 1.00 92.38 95 PRO A C 1
ATOM 740 O O . PRO A 1 95 ? 19.144 -4.536 -13.664 1.00 92.38 95 PRO A O 1
ATOM 743 N N . ASP A 1 96 ? 20.026 -4.698 -11.608 1.00 91.12 96 ASP A N 1
ATOM 744 C CA . ASP A 1 96 ? 21.355 -4.263 -12.037 1.00 91.12 96 ASP A CA 1
ATOM 745 C C . ASP A 1 96 ? 22.082 -5.359 -12.848 1.00 91.12 96 ASP A C 1
ATOM 747 O O . ASP A 1 96 ? 21.600 -6.486 -12.998 1.00 91.12 96 ASP A O 1
ATOM 751 N N . ALA A 1 97 ? 23.281 -5.045 -13.349 1.00 91.38 97 ALA A N 1
ATOM 752 C CA . ALA A 1 97 ? 24.093 -5.980 -14.133 1.00 91.38 97 ALA A CA 1
ATOM 753 C C . ALA A 1 97 ? 24.434 -7.296 -13.397 1.00 91.38 97 ALA A C 1
ATOM 755 O O . ALA A 1 97 ? 24.787 -8.282 -14.038 1.00 91.38 97 ALA A O 1
ATOM 756 N N . ASN A 1 98 ? 24.313 -7.328 -12.066 1.00 90.19 98 ASN A N 1
ATOM 757 C CA . ASN A 1 98 ? 24.571 -8.494 -11.222 1.00 90.19 98 ASN A CA 1
ATOM 758 C C . ASN A 1 98 ? 23.282 -9.219 -10.798 1.00 90.19 98 ASN A C 1
ATOM 760 O O . ASN A 1 98 ? 23.329 -10.082 -9.918 1.00 90.19 98 ASN A O 1
ATOM 764 N N . GLY A 1 99 ? 22.123 -8.857 -11.356 1.00 87.94 99 GLY A N 1
ATOM 765 C CA . GLY A 1 99 ? 20.837 -9.436 -10.969 1.00 87.94 99 GLY A CA 1
ATOM 766 C C . GLY A 1 99 ? 20.302 -8.927 -9.626 1.00 87.94 99 GLY A C 1
ATOM 767 O O . GLY A 1 99 ? 19.331 -9.485 -9.113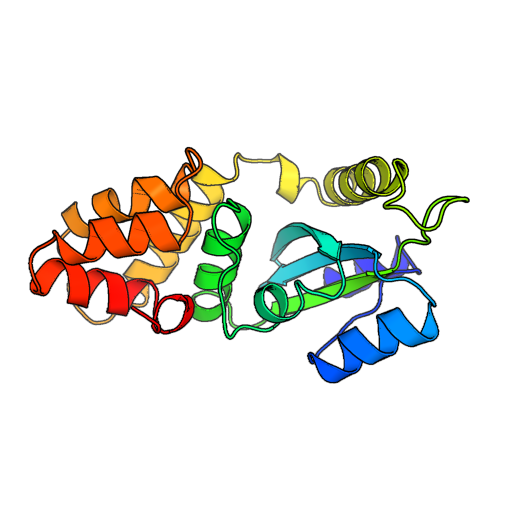 1.00 87.94 99 GLY A O 1
ATOM 768 N N . LYS A 1 100 ? 20.926 -7.906 -9.023 1.00 90.00 100 LYS A N 1
ATOM 769 C CA . LYS A 1 100 ? 20.538 -7.351 -7.721 1.00 90.00 100 LYS A CA 1
ATOM 770 C C . LYS A 1 100 ? 19.543 -6.209 -7.883 1.00 90.00 100 LYS A C 1
ATOM 772 O O . LYS A 1 100 ? 19.266 -5.723 -8.980 1.00 90.00 100 LYS A O 1
ATOM 777 N N . LYS A 1 101 ? 19.004 -5.771 -6.743 1.00 88.69 101 LYS A N 1
ATOM 778 C CA . LYS A 1 101 ? 18.093 -4.635 -6.682 1.00 88.69 101 LYS A CA 1
ATOM 779 C C . LYS A 1 101 ? 18.804 -3.387 -7.222 1.00 88.69 101 LYS A C 1
ATOM 781 O O . LYS A 1 101 ? 19.833 -3.010 -6.661 1.00 88.69 101 LYS A O 1
ATOM 786 N N . PRO A 1 102 ? 18.257 -2.739 -8.256 1.00 90.12 102 PRO A N 1
ATOM 787 C CA . PRO A 1 102 ? 18.883 -1.566 -8.846 1.00 90.12 102 PRO A CA 1
ATOM 788 C C . PRO A 1 102 ? 18.857 -0.388 -7.868 1.00 90.12 102 PRO A C 1
ATOM 790 O O . PRO A 1 102 ? 17.889 -0.218 -7.134 1.00 90.12 102 PRO A O 1
ATOM 793 N N . SER A 1 103 ? 19.883 0.464 -7.872 1.00 88.44 103 SER A N 1
ATOM 794 C CA . SER A 1 103 ? 19.899 1.689 -7.054 1.00 88.44 103 SER A CA 1
ATOM 795 C C . SER A 1 103 ? 18.852 2.714 -7.508 1.00 88.44 103 SER A C 1
ATOM 797 O O . SER A 1 103 ? 18.218 3.351 -6.668 1.00 88.44 103 SER A O 1
ATOM 799 N N . HIS A 1 104 ? 18.615 2.807 -8.821 1.00 88.94 104 HIS A N 1
ATOM 800 C CA . HIS A 1 104 ? 17.718 3.789 -9.441 1.00 88.94 104 HIS A CA 1
ATOM 801 C C . HIS A 1 104 ? 16.229 3.584 -9.117 1.00 88.94 104 HIS A C 1
ATOM 803 O O . HIS A 1 104 ? 15.415 4.459 -9.394 1.00 88.94 104 HIS A O 1
ATOM 809 N N . ILE A 1 105 ? 15.840 2.454 -8.516 1.00 90.44 105 ILE A N 1
ATOM 810 C CA . ILE A 1 105 ? 14.453 2.231 -8.073 1.00 90.44 105 ILE A CA 1
ATOM 811 C C . ILE A 1 105 ? 14.003 3.280 -7.047 1.00 90.44 105 ILE A C 1
ATOM 813 O O . ILE A 1 105 ? 12.845 3.687 -7.059 1.00 90.44 105 ILE A O 1
ATOM 817 N N . LYS A 1 106 ? 14.924 3.766 -6.202 1.00 89.00 106 LYS A N 1
ATOM 818 C CA . LYS A 1 106 ? 14.642 4.831 -5.233 1.00 89.00 106 LYS A CA 1
ATOM 819 C C . LYS A 1 106 ? 14.455 6.181 -5.912 1.00 89.00 106 LYS A C 1
ATOM 821 O O . LYS A 1 106 ? 13.578 6.941 -5.518 1.00 89.00 106 LYS A O 1
ATOM 826 N N . ASP A 1 107 ? 15.251 6.454 -6.942 1.00 90.81 107 ASP A N 1
ATOM 827 C CA . ASP A 1 107 ? 15.109 7.668 -7.745 1.00 90.81 107 ASP A CA 1
ATOM 828 C C . ASP A 1 107 ? 13.769 7.654 -8.486 1.00 90.81 107 ASP A C 1
ATOM 830 O O . ASP A 1 107 ? 13.077 8.666 -8.537 1.00 90.81 107 ASP A O 1
ATOM 834 N N . PHE A 1 108 ? 13.352 6.485 -8.979 1.00 91.75 108 PHE A N 1
ATOM 835 C CA . PHE A 1 108 ? 12.044 6.306 -9.599 1.00 91.75 108 PHE A CA 1
ATOM 836 C C . PHE A 1 108 ? 10.888 6.449 -8.593 1.00 91.75 108 PHE A C 1
ATOM 838 O O . PHE A 1 108 ? 9.922 7.152 -8.877 1.00 91.75 108 PHE A O 1
ATOM 845 N N . GLU A 1 109 ? 10.987 5.865 -7.389 1.00 90.25 109 GLU A N 1
ATOM 846 C CA . GLU A 1 109 ? 10.024 6.118 -6.300 1.00 90.25 109 GLU A CA 1
ATOM 847 C C . GLU A 1 109 ? 9.909 7.621 -6.003 1.00 90.25 109 GLU A C 1
ATOM 849 O O . GLU A 1 109 ? 8.796 8.128 -5.860 1.00 90.25 109 GLU A O 1
ATOM 854 N N . LYS A 1 110 ? 11.033 8.345 -5.971 1.00 89.44 110 LYS A N 1
ATOM 855 C CA . LYS A 1 110 ? 11.042 9.796 -5.765 1.00 89.44 110 LYS A CA 1
ATOM 856 C C . LYS A 1 110 ? 10.367 10.555 -6.910 1.00 89.44 110 LYS A C 1
ATOM 858 O O . LYS A 1 110 ? 9.559 11.431 -6.639 1.00 89.44 110 LYS A O 1
ATOM 863 N N . GLN A 1 111 ? 10.614 10.191 -8.168 1.00 91.44 111 GLN A N 1
ATOM 864 C CA . GLN A 1 111 ? 9.933 10.808 -9.317 1.00 91.44 111 GLN A CA 1
ATOM 865 C C . GLN A 1 111 ? 8.408 10.654 -9.242 1.00 91.44 111 GLN A C 1
ATOM 867 O O . GLN A 1 111 ? 7.677 11.602 -9.526 1.00 91.44 111 GLN A O 1
ATOM 872 N N . LEU A 1 112 ? 7.920 9.482 -8.820 1.00 89.94 112 LEU A N 1
ATOM 873 C CA . LEU A 1 112 ? 6.488 9.261 -8.602 1.00 89.94 112 LEU A CA 1
ATOM 874 C C . LEU A 1 112 ? 5.946 10.135 -7.454 1.00 89.94 112 LEU A C 1
ATOM 876 O O . LEU A 1 112 ? 4.847 10.677 -7.567 1.00 89.94 112 LEU A O 1
ATOM 880 N N . GLN A 1 113 ? 6.708 10.295 -6.365 1.00 88.19 113 GLN A N 1
ATOM 881 C CA . GLN A 1 113 ? 6.351 11.176 -5.241 1.00 88.19 113 GLN A CA 1
ATOM 882 C C . GLN A 1 113 ? 6.338 12.658 -5.638 1.00 88.19 113 GLN A C 1
ATOM 884 O O . GLN A 1 113 ? 5.461 13.393 -5.193 1.00 88.19 113 GLN A O 1
ATOM 889 N N . ASP A 1 114 ? 7.279 13.094 -6.475 1.00 89.00 114 ASP A N 1
ATOM 890 C CA . ASP A 1 114 ? 7.373 14.481 -6.939 1.00 89.00 114 ASP A CA 1
ATOM 891 C C . ASP A 1 114 ? 6.220 14.828 -7.901 1.00 89.00 114 ASP A C 1
ATOM 893 O O . ASP A 1 114 ? 5.679 15.932 -7.846 1.00 89.00 114 ASP A O 1
ATOM 897 N N . PHE A 1 115 ? 5.796 13.880 -8.749 1.00 88.88 115 PHE A N 1
ATOM 898 C CA . PHE A 1 115 ? 4.628 14.049 -9.625 1.00 88.88 115 PHE A CA 1
ATOM 899 C C . PHE A 1 115 ? 3.310 14.102 -8.839 1.00 88.88 115 PHE A C 1
ATOM 901 O O . PHE A 1 115 ? 2.432 14.916 -9.125 1.00 88.88 115 PHE A O 1
ATOM 908 N N . CYS A 1 116 ? 3.177 13.240 -7.834 1.00 86.12 116 CYS A N 1
ATOM 909 C CA . CYS A 1 116 ? 2.015 13.181 -6.959 1.00 86.12 116 CYS A CA 1
ATOM 910 C C . CYS A 1 116 ? 2.358 13.823 -5.606 1.00 86.12 116 CYS A C 1
ATOM 912 O O . CYS A 1 116 ? 2.544 13.131 -4.605 1.00 86.12 116 CYS A O 1
ATOM 914 N N . SER A 1 117 ? 2.456 15.153 -5.567 1.00 78.25 117 SER A N 1
ATOM 915 C CA . SER A 1 117 ? 2.898 15.911 -4.384 1.00 78.25 117 SER A CA 1
ATOM 916 C C . SER A 1 117 ? 2.068 15.657 -3.116 1.00 78.25 117 SER A C 1
ATOM 918 O O . SER A 1 117 ? 2.550 15.869 -2.002 1.00 78.25 117 SER A O 1
ATOM 920 N N . GLU A 1 118 ? 0.856 15.111 -3.232 1.00 79.25 118 GLU A N 1
ATOM 921 C CA . GLU A 1 118 ? 0.078 14.616 -2.094 1.00 79.25 118 GLU A CA 1
ATOM 922 C C . GLU A 1 118 ? 0.790 13.502 -1.293 1.00 79.25 118 GLU A C 1
ATOM 924 O O . GLU A 1 118 ? 0.494 13.257 -0.117 1.00 79.25 118 GLU A O 1
ATOM 929 N N . PHE A 1 119 ? 1.777 12.826 -1.885 1.00 77.25 119 PHE A N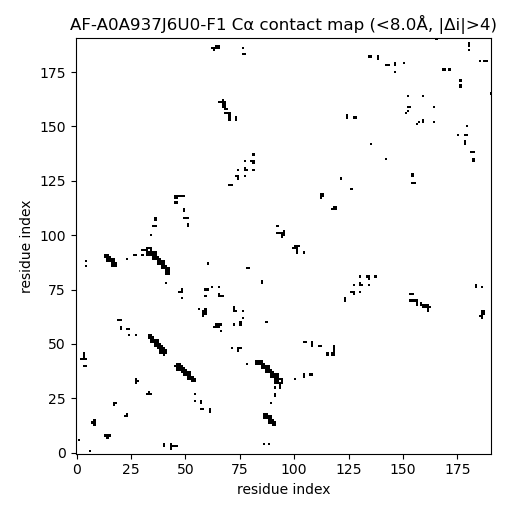 1
ATOM 930 C CA . PHE A 1 119 ? 2.598 11.842 -1.187 1.00 77.25 119 PHE A CA 1
ATOM 931 C C . PHE A 1 119 ? 3.563 12.469 -0.189 1.00 77.25 119 PHE A C 1
ATOM 933 O O . PHE A 1 119 ? 3.784 11.869 0.866 1.00 77.25 119 PHE A O 1
ATOM 940 N N . SER A 1 120 ? 4.074 13.662 -0.484 1.00 73.94 120 SER A N 1
ATOM 941 C CA . SER A 1 120 ? 5.010 14.411 0.358 1.00 73.94 120 SER A CA 1
ATOM 942 C C . SER A 1 120 ? 4.343 15.532 1.165 1.00 73.94 120 SER A C 1
ATOM 944 O O . SER A 1 120 ? 4.980 16.092 2.054 1.00 73.94 120 SER A O 1
ATOM 946 N N . SER A 1 121 ? 3.059 15.823 0.924 1.00 79.31 121 SER A N 1
ATOM 947 C CA . SER A 1 121 ? 2.319 16.906 1.592 1.00 79.31 121 SER A CA 1
ATOM 948 C C . SER A 1 121 ? 2.154 16.733 3.106 1.00 79.31 121 SER A C 1
ATOM 950 O O . SER A 1 121 ? 1.961 17.718 3.817 1.00 79.31 121 SER A O 1
ATOM 952 N N . MET A 1 122 ? 2.225 15.498 3.615 1.00 82.94 122 MET A N 1
ATOM 953 C CA . MET A 1 122 ? 2.165 15.217 5.049 1.00 82.94 122 MET A CA 1
ATOM 954 C C . MET A 1 122 ? 2.941 13.946 5.435 1.00 82.94 122 MET A C 1
ATOM 956 O O . MET A 1 122 ? 3.046 13.025 4.615 1.00 82.94 122 MET A O 1
ATOM 960 N N . PRO A 1 123 ? 3.432 13.856 6.688 1.00 81.75 123 PRO A N 1
ATOM 961 C CA . PRO A 1 123 ? 4.073 12.651 7.213 1.00 81.75 123 PRO A CA 1
ATOM 962 C C . PRO A 1 123 ? 3.156 11.419 7.174 1.00 81.75 123 PRO A C 1
ATOM 964 O O . PRO A 1 123 ? 1.930 11.534 7.274 1.00 81.75 123 PRO A O 1
ATOM 967 N N . TYR A 1 124 ? 3.745 10.225 7.059 1.00 78.31 124 TYR A N 1
ATOM 968 C CA . TYR A 1 124 ? 2.999 8.959 6.989 1.00 78.31 124 TYR A CA 1
ATOM 969 C C . TYR A 1 124 ? 2.158 8.704 8.242 1.00 78.31 124 TYR A C 1
ATOM 971 O O . TYR A 1 124 ? 1.047 8.186 8.150 1.00 78.31 124 TYR A O 1
ATOM 979 N N . GLU A 1 125 ? 2.661 9.104 9.402 1.00 82.94 125 GLU A N 1
ATOM 980 C CA . GLU A 1 125 ? 1.994 8.979 10.694 1.00 82.94 125 GLU A CA 1
ATOM 981 C C . GLU A 1 125 ? 0.685 9.767 10.688 1.00 82.94 125 GLU A C 1
ATOM 983 O O . GLU A 1 125 ? -0.352 9.257 11.106 1.00 82.94 125 GLU A O 1
ATOM 988 N N . LYS A 1 126 ? 0.695 10.968 10.094 1.00 85.62 126 LYS A N 1
ATOM 989 C CA . LYS A 1 126 ? -0.507 11.795 9.986 1.00 85.62 126 LYS A CA 1
ATOM 990 C C . LYS A 1 126 ? -1.539 11.200 9.032 1.00 85.62 126 LYS A C 1
ATOM 992 O O . LYS A 1 126 ? -2.730 11.225 9.332 1.00 85.62 126 LYS A O 1
ATOM 997 N N . LYS A 1 127 ? -1.093 10.609 7.918 1.00 83.25 127 LYS A N 1
ATOM 998 C CA . LYS A 1 127 ? -1.971 9.857 7.000 1.00 83.25 127 LYS A CA 1
ATOM 999 C C . LYS A 1 127 ? -2.626 8.679 7.715 1.00 83.25 127 LYS A C 1
ATOM 1001 O O . LYS A 1 127 ? -3.825 8.464 7.582 1.00 83.25 127 LYS A O 1
ATOM 1006 N N . ASN A 1 128 ? -1.842 7.946 8.499 1.00 84.19 128 ASN A N 1
ATOM 1007 C CA . ASN A 1 128 ? -2.310 6.803 9.272 1.00 84.19 128 ASN A CA 1
ATOM 1008 C C . ASN A 1 128 ? -3.323 7.209 10.355 1.00 84.19 128 ASN A C 1
ATOM 1010 O O . ASN A 1 128 ? -4.322 6.516 10.516 1.00 84.19 128 ASN A O 1
ATOM 1014 N N . GLU A 1 129 ? -3.120 8.337 11.043 1.00 86.88 129 GLU A N 1
ATOM 1015 C CA . GLU A 1 129 ? -4.113 8.900 11.973 1.00 86.88 129 GLU A CA 1
ATOM 1016 C C . GLU A 1 129 ? -5.439 9.224 11.270 1.00 86.88 129 GLU A C 1
ATOM 1018 O O . GLU A 1 129 ? -6.497 8.834 11.754 1.00 86.88 129 GLU A O 1
ATOM 1023 N N . ILE A 1 130 ? -5.400 9.898 10.114 1.00 88.06 130 ILE A N 1
ATOM 1024 C CA . ILE A 1 130 ? -6.612 10.250 9.349 1.00 88.06 130 ILE A CA 1
ATOM 1025 C C . ILE A 1 130 ? -7.370 8.989 8.920 1.00 88.06 130 ILE A C 1
ATOM 1027 O O . ILE A 1 130 ? -8.592 8.919 9.059 1.00 88.06 130 ILE A O 1
ATOM 1031 N N . LEU A 1 131 ? -6.649 7.978 8.431 1.00 87.75 131 LEU A N 1
ATOM 1032 C CA . LEU A 1 131 ? -7.235 6.693 8.051 1.00 87.75 131 LEU A CA 1
ATOM 1033 C C . LEU A 1 131 ? -7.839 5.958 9.254 1.00 87.75 131 LEU A C 1
ATOM 1035 O O . LEU A 1 131 ? -8.909 5.367 9.122 1.00 87.75 131 LEU A O 1
ATOM 1039 N N . LEU A 1 132 ? -7.202 6.024 10.427 1.00 88.31 132 LEU A N 1
ATOM 1040 C CA . LEU A 1 132 ? -7.758 5.455 11.651 1.00 88.31 132 LEU A CA 1
ATOM 1041 C C . LEU A 1 132 ? -9.061 6.150 12.048 1.00 88.31 132 LEU A C 1
ATOM 1043 O O . LEU A 1 132 ? -10.047 5.471 12.306 1.00 88.31 132 LEU A O 1
ATOM 1047 N N . GLU A 1 133 ? -9.096 7.481 12.074 1.00 89.12 133 GLU A N 1
ATOM 1048 C CA . GLU A 1 133 ? -10.313 8.224 12.429 1.00 89.12 133 GLU A CA 1
ATOM 1049 C C . GLU A 1 133 ? -11.448 7.955 11.420 1.00 89.12 133 GLU A C 1
ATOM 1051 O O . GLU A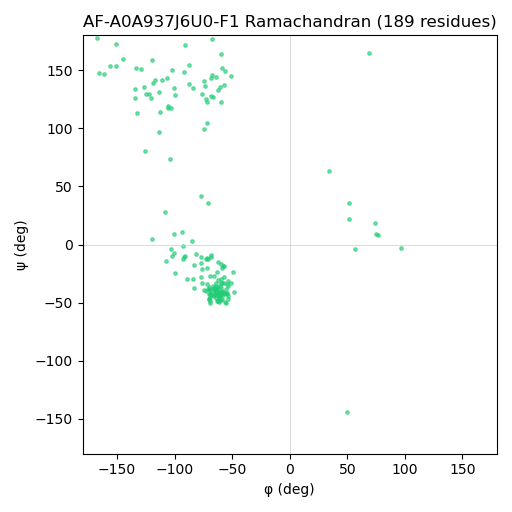 1 133 ? -12.595 7.750 11.821 1.00 89.12 133 GLU A O 1
ATOM 1056 N N . LYS A 1 134 ? -11.132 7.839 10.118 1.00 89.56 134 LYS A N 1
ATOM 1057 C CA . LYS A 1 134 ? -12.092 7.401 9.085 1.00 89.56 134 LYS A CA 1
ATOM 1058 C C . LYS A 1 134 ? -12.590 5.977 9.346 1.00 89.56 134 LYS A C 1
ATOM 1060 O O . LYS A 1 134 ? -13.779 5.715 9.217 1.00 89.56 134 LYS A O 1
ATOM 1065 N N . ARG A 1 135 ? -11.713 5.056 9.754 1.00 88.75 135 ARG A N 1
ATOM 1066 C CA . ARG A 1 135 ? -12.113 3.688 10.111 1.00 88.75 135 ARG A CA 1
ATOM 1067 C C . ARG A 1 135 ? -13.005 3.666 11.349 1.00 88.75 135 ARG A C 1
ATOM 1069 O O . ARG A 1 135 ? -14.014 2.970 11.351 1.00 88.75 135 ARG A O 1
ATOM 1076 N N . LEU A 1 136 ? -12.656 4.417 12.390 1.00 89.12 136 LEU A N 1
ATOM 1077 C CA . LEU A 1 136 ? -13.424 4.484 13.633 1.00 89.12 136 LEU A CA 1
ATOM 1078 C C . LEU A 1 136 ? -14.831 5.045 13.404 1.00 89.12 136 LEU A C 1
ATOM 1080 O O . LEU A 1 136 ? -15.773 4.541 14.006 1.00 89.12 136 LEU A O 1
ATOM 1084 N N . SER A 1 137 ? -14.998 6.023 12.509 1.00 88.88 137 SER A N 1
ATOM 1085 C CA . SER A 1 137 ? -16.319 6.581 12.186 1.00 88.88 137 SER A CA 1
ATOM 1086 C C . SER A 1 137 ? -17.215 5.636 11.375 1.00 88.88 137 SER A C 1
ATOM 1088 O O . SER A 1 137 ? -18.433 5.794 11.394 1.00 88.88 137 SER A O 1
ATOM 1090 N N . GLN A 1 138 ? -16.636 4.638 10.698 1.00 88.38 138 GLN A N 1
ATOM 1091 C CA . GLN A 1 138 ? -17.374 3.580 9.997 1.00 88.38 138 GLN A CA 1
ATOM 1092 C C . GLN A 1 138 ? -17.812 2.433 10.919 1.00 88.38 138 GLN A C 1
ATOM 1094 O O . GLN A 1 138 ? -18.666 1.632 10.533 1.00 88.38 138 GLN A O 1
ATOM 1099 N N . LEU A 1 139 ? -17.219 2.302 12.111 1.00 87.88 139 LEU A N 1
ATOM 1100 C CA . LEU A 1 139 ? -17.596 1.259 13.060 1.00 87.88 139 LEU A CA 1
ATOM 1101 C C . LEU A 1 139 ? -18.913 1.626 13.748 1.00 87.88 139 LEU A C 1
ATOM 1103 O O . LEU A 1 139 ? -19.069 2.706 14.309 1.00 87.88 139 LEU A O 1
ATOM 1107 N N . THR A 1 140 ? -19.857 0.687 13.755 1.00 83.56 140 THR A N 1
ATOM 1108 C CA . THR A 1 140 ? -21.129 0.828 14.481 1.00 83.56 140 THR A CA 1
ATOM 1109 C C . THR A 1 140 ? -20.970 0.625 15.988 1.00 83.56 140 THR A C 1
ATOM 1111 O O . THR A 1 140 ? -21.823 1.035 16.772 1.00 83.56 140 THR A O 1
ATOM 1114 N N . GLU A 1 141 ? -19.892 -0.041 16.401 1.00 83.50 141 GLU A N 1
ATOM 1115 C CA . GLU A 1 141 ? -19.603 -0.355 17.794 1.00 83.50 141 GLU A CA 1
ATOM 1116 C C . GLU A 1 141 ? -18.841 0.783 18.474 1.00 83.50 141 GLU A C 1
ATOM 1118 O O . GLU A 1 141 ? -17.903 1.359 17.921 1.00 83.50 141 GLU A O 1
ATOM 1123 N N . LYS A 1 142 ? -19.219 1.091 19.719 1.00 78.12 142 LYS A N 1
ATOM 1124 C CA . LYS A 1 142 ? -18.536 2.113 20.511 1.00 78.12 142 LYS A CA 1
ATOM 1125 C C . LYS A 1 142 ? -17.190 1.578 20.999 1.00 78.12 142 LYS A C 1
ATOM 1127 O O . LYS A 1 142 ? -17.117 0.883 22.009 1.00 78.12 142 LYS A O 1
ATOM 1132 N N . ILE A 1 143 ? -16.125 1.949 20.299 1.00 81.69 143 ILE A N 1
ATOM 1133 C CA . ILE A 1 143 ? -14.750 1.677 20.716 1.00 81.69 143 ILE A CA 1
ATOM 1134 C C . ILE A 1 143 ? -14.376 2.598 21.884 1.00 81.69 143 ILE A C 1
ATOM 1136 O O . ILE A 1 143 ? -14.672 3.796 21.869 1.00 81.69 143 ILE A O 1
ATOM 1140 N N . GLN A 1 144 ? -13.723 2.050 22.911 1.00 79.12 144 GLN A N 1
ATOM 1141 C CA . GLN A 1 144 ? -13.203 2.869 24.006 1.00 79.12 144 GLN A CA 1
ATOM 1142 C C . GLN A 1 144 ? -12.146 3.849 23.460 1.00 79.12 144 GLN A C 1
ATOM 1144 O O . GLN A 1 144 ? -11.249 3.409 22.737 1.00 79.12 144 GLN A O 1
ATOM 1149 N N . PRO A 1 145 ? -12.200 5.151 23.809 1.00 72.81 145 PRO A N 1
ATOM 1150 C CA . PRO A 1 145 ? -11.297 6.162 23.253 1.00 72.81 145 PRO A CA 1
ATOM 1151 C C . PRO A 1 145 ? -9.812 5.818 23.386 1.00 72.81 145 PRO A C 1
ATOM 1153 O O . PRO A 1 145 ? -9.026 6.164 22.507 1.00 72.81 145 PRO A O 1
ATOM 1156 N N . ASP A 1 146 ? -9.444 5.093 24.443 1.00 81.88 146 ASP A N 1
ATOM 1157 C CA . ASP A 1 146 ? -8.054 4.760 24.738 1.00 81.88 146 ASP A CA 1
ATOM 1158 C C . ASP A 1 146 ? -7.495 3.630 23.861 1.00 81.88 146 ASP A C 1
ATOM 1160 O O . ASP A 1 146 ? -6.278 3.483 23.736 1.00 81.88 146 ASP A O 1
ATOM 1164 N N . VAL A 1 147 ? -8.358 2.860 23.182 1.00 82.75 147 VAL A N 1
ATOM 1165 C CA . VAL A 1 147 ? -7.941 1.746 22.310 1.00 82.75 147 VAL A CA 1
ATOM 1166 C C . VAL A 1 147 ? -7.009 2.234 21.197 1.00 82.75 147 VAL A C 1
ATOM 1168 O O . VAL A 1 147 ? -6.068 1.535 20.817 1.00 82.75 147 VAL A O 1
ATOM 1171 N N . LYS A 1 148 ? -7.202 3.464 20.706 1.00 78.94 148 LYS A N 1
ATOM 1172 C CA . LYS A 1 148 ? -6.362 4.035 19.644 1.00 78.94 148 LYS A CA 1
ATOM 1173 C C . LYS A 1 148 ? -4.896 4.184 20.051 1.00 78.94 148 LYS A C 1
ATOM 1175 O O . LYS A 1 148 ? -4.020 4.026 19.203 1.00 78.94 148 LYS A O 1
ATOM 1180 N N . TYR A 1 149 ? -4.606 4.408 21.336 1.00 80.69 149 TYR A N 1
ATOM 1181 C CA . TYR A 1 149 ? -3.228 4.521 21.826 1.00 80.69 149 TYR A CA 1
ATOM 1182 C C . TYR A 1 149 ? -2.463 3.200 21.685 1.00 80.69 149 TYR A C 1
ATOM 1184 O O . TYR A 1 149 ? -1.254 3.205 21.461 1.00 80.69 149 TYR A O 1
ATOM 1192 N N . PHE A 1 150 ? -3.159 2.060 21.704 1.00 80.31 150 PHE A N 1
ATOM 1193 C CA . PHE A 1 150 ? -2.551 0.750 21.456 1.00 80.31 150 PHE A CA 1
ATOM 1194 C C . PHE A 1 150 ? -2.178 0.520 19.983 1.00 80.31 150 PHE A C 1
ATOM 1196 O O . PHE A 1 150 ? -1.437 -0.416 19.673 1.00 80.31 150 PHE A O 1
ATOM 1203 N N . LEU A 1 151 ? -2.656 1.368 19.067 1.00 80.69 151 LEU A N 1
ATOM 1204 C CA . LEU A 1 151 ? -2.287 1.343 17.650 1.00 80.69 151 LEU A CA 1
ATOM 1205 C C . LEU A 1 151 ? -1.107 2.272 17.338 1.00 80.69 151 LEU A C 1
ATOM 1207 O O . LEU A 1 151 ? -0.498 2.138 16.278 1.00 80.69 151 LEU A O 1
ATOM 1211 N N . PHE A 1 152 ? -0.721 3.164 18.257 1.00 79.19 152 PHE A N 1
ATOM 1212 C CA . PHE A 1 152 ? 0.384 4.108 18.047 1.00 79.19 152 PHE A CA 1
ATOM 1213 C C . PHE A 1 152 ? 1.703 3.419 17.655 1.00 79.19 152 PHE A C 1
ATOM 1215 O O . PHE A 1 152 ? 2.337 3.878 16.704 1.00 79.19 152 PHE A O 1
ATOM 1222 N N . PRO A 1 153 ? 2.108 2.281 18.255 1.00 75.81 153 PRO A N 1
ATOM 1223 C CA . PRO A 1 153 ? 3.311 1.573 17.810 1.00 75.81 153 PRO A CA 1
ATOM 1224 C C . PRO A 1 153 ? 3.289 1.160 16.328 1.00 75.81 153 PRO A C 1
ATOM 1226 O O . PRO A 1 153 ? 4.348 1.054 15.710 1.00 75.81 153 PRO A O 1
ATOM 1229 N N . LEU A 1 154 ? 2.101 0.936 15.752 1.00 75.94 154 LEU A N 1
ATOM 1230 C CA . LEU A 1 154 ? 1.922 0.630 14.331 1.00 75.94 154 LEU A CA 1
ATOM 1231 C C . LEU A 1 154 ? 1.891 1.895 13.462 1.00 75.94 154 LEU A C 1
ATOM 1233 O O . LEU A 1 154 ? 2.438 1.881 12.362 1.00 75.94 154 LEU A O 1
ATOM 1237 N N . ILE A 1 155 ? 1.281 2.977 13.958 1.00 78.00 155 ILE A N 1
ATOM 1238 C CA . ILE A 1 155 ? 1.145 4.263 13.253 1.00 78.00 155 ILE A CA 1
ATOM 1239 C C . ILE A 1 155 ? 2.496 4.966 13.107 1.00 78.00 155 ILE A C 1
ATOM 1241 O O . ILE A 1 155 ? 2.842 5.380 12.003 1.00 78.00 155 ILE A O 1
ATOM 1245 N N . TYR A 1 156 ? 3.249 5.069 14.207 1.00 73.38 156 TYR A N 1
ATOM 1246 C CA . TYR A 1 156 ? 4.527 5.792 14.288 1.00 73.38 156 TYR A CA 1
ATOM 1247 C C . TYR A 1 156 ? 5.745 4.895 14.027 1.00 73.38 156 TYR A C 1
ATOM 1249 O O . TYR A 1 156 ? 6.877 5.363 14.070 1.00 73.38 156 TYR A O 1
ATOM 1257 N N . ALA A 1 157 ? 5.510 3.598 13.790 1.00 62.62 157 ALA A N 1
ATOM 1258 C CA . ALA A 1 157 ? 6.469 2.598 13.329 1.00 62.62 157 ALA A CA 1
ATOM 1259 C C . ALA A 1 157 ? 7.917 2.780 13.841 1.00 62.62 157 ALA A C 1
ATOM 1261 O O . ALA A 1 157 ? 8.854 2.895 13.055 1.00 62.62 157 ALA A O 1
ATOM 1262 N N . ALA A 1 158 ? 8.136 2.680 15.155 1.00 52.41 158 ALA A N 1
ATOM 1263 C CA . ALA A 1 158 ? 9.479 2.526 15.734 1.00 52.41 158 ALA A CA 1
ATOM 1264 C C . ALA A 1 158 ? 10.021 1.082 15.578 1.00 52.41 158 ALA A C 1
ATOM 1266 O O . ALA A 1 158 ? 10.571 0.503 16.511 1.00 52.41 158 ALA A O 1
ATOM 1267 N N . GLY A 1 159 ? 9.812 0.452 14.416 1.00 46.78 159 GLY A N 1
ATOM 1268 C CA . GLY A 1 159 ? 10.388 -0.861 14.098 1.00 46.78 159 GLY A CA 1
ATOM 1269 C C . GLY A 1 159 ? 9.762 -2.079 14.793 1.00 46.78 159 GLY A C 1
ATOM 1270 O O . GLY A 1 159 ? 10.385 -3.138 14.815 1.00 46.78 159 GLY A O 1
ATOM 1271 N N . SER A 1 160 ? 8.544 -1.997 15.342 1.00 51.09 160 SER A N 1
ATOM 1272 C CA . SER A 1 160 ? 7.889 -3.208 15.861 1.00 51.09 160 SER A CA 1
ATOM 1273 C C . SER A 1 160 ? 7.444 -4.115 14.714 1.00 51.09 160 SER A C 1
ATOM 1275 O O . SER A 1 160 ? 6.458 -3.857 14.023 1.00 51.09 160 SER A O 1
ATOM 1277 N N . GLU A 1 161 ? 8.185 -5.203 14.513 1.00 57.66 161 GLU A N 1
ATOM 1278 C CA . GLU A 1 161 ? 7.755 -6.318 13.678 1.00 57.66 161 GLU A CA 1
ATOM 1279 C C . GLU A 1 161 ? 6.344 -6.774 14.087 1.00 57.66 161 GLU A C 1
ATOM 1281 O O . GLU A 1 161 ? 5.989 -6.783 15.264 1.00 57.66 161 GLU A O 1
ATOM 1286 N N . MET A 1 162 ? 5.528 -7.197 13.122 1.00 63.28 162 MET A N 1
ATOM 1287 C CA . MET A 1 162 ? 4.205 -7.785 13.361 1.00 63.28 162 MET A CA 1
ATOM 1288 C C . MET A 1 162 ? 4.239 -8.885 14.433 1.00 63.28 162 MET A C 1
ATOM 1290 O O . MET A 1 162 ? 3.364 -8.950 15.288 1.00 63.28 162 MET A O 1
ATOM 1294 N N . SER A 1 163 ? 5.269 -9.733 14.413 1.00 61.72 163 SER A N 1
ATOM 1295 C CA . SER A 1 163 ? 5.537 -10.764 15.425 1.00 61.72 163 SER A CA 1
ATOM 1296 C C . SER A 1 163 ? 5.640 -10.172 16.838 1.00 61.72 163 SER A C 1
ATOM 1298 O O . SER A 1 163 ? 5.086 -10.716 17.793 1.00 61.72 163 SER A O 1
ATOM 1300 N N . THR A 1 164 ? 6.313 -9.033 16.964 1.00 66.44 164 THR A N 1
ATOM 1301 C CA . THR A 1 164 ? 6.485 -8.274 18.201 1.00 66.44 164 THR A CA 1
ATOM 1302 C C . THR A 1 164 ? 5.175 -7.625 18.630 1.00 66.44 164 THR A C 1
ATOM 1304 O O . THR A 1 164 ? 4.766 -7.811 19.775 1.00 66.44 164 THR A O 1
ATOM 1307 N N . TYR A 1 165 ? 4.454 -6.964 17.719 1.00 72.56 165 TYR A N 1
ATOM 1308 C CA . TYR A 1 165 ? 3.135 -6.400 18.026 1.00 72.56 165 TYR A CA 1
ATOM 1309 C C . TYR A 1 165 ? 2.152 -7.477 18.504 1.00 72.56 165 TYR A C 1
ATOM 1311 O O . TYR A 1 165 ? 1.504 -7.301 19.531 1.00 72.56 165 TYR A O 1
ATOM 1319 N N . LYS A 1 166 ? 2.120 -8.645 17.850 1.00 70.81 166 LYS A N 1
ATOM 1320 C CA . LYS A 1 166 ? 1.313 -9.804 18.271 1.00 70.81 166 LYS A CA 1
ATOM 1321 C C . LYS A 1 166 ? 1.654 -10.275 19.689 1.00 70.81 166 LYS A C 1
ATOM 1323 O O . LYS A 1 166 ? 0.754 -10.576 20.468 1.00 70.81 166 LYS A O 1
ATOM 1328 N N . LYS A 1 167 ? 2.941 -10.320 20.054 1.00 71.75 167 LYS A N 1
ATOM 1329 C CA . LYS A 1 167 ? 3.368 -10.659 21.426 1.00 71.75 167 LYS A CA 1
ATOM 1330 C C . LYS A 1 167 ? 2.897 -9.627 22.452 1.00 71.75 167 LYS A C 1
ATOM 1332 O O . LYS A 1 167 ? 2.589 -10.012 23.576 1.00 71.75 167 LYS A O 1
ATOM 1337 N N . TYR A 1 168 ? 2.860 -8.344 22.092 1.00 72.75 168 TYR A N 1
ATOM 1338 C CA . TYR A 1 168 ? 2.320 -7.293 22.959 1.00 72.75 168 TYR A CA 1
ATOM 1339 C C . TYR A 1 168 ? 0.798 -7.359 23.064 1.00 72.75 168 TYR A C 1
ATOM 1341 O O . TYR A 1 168 ? 0.276 -7.245 24.167 1.00 72.75 168 TYR A O 1
ATOM 1349 N N . LEU A 1 169 ? 0.103 -7.633 21.959 1.00 74.75 169 LEU A N 1
ATOM 1350 C CA . LEU A 1 169 ? -1.355 -7.731 21.915 1.00 74.75 169 LEU A CA 1
ATOM 1351 C C . LEU A 1 169 ? -1.896 -8.780 22.896 1.00 74.75 169 LEU A C 1
ATOM 1353 O O . LEU A 1 169 ? -2.842 -8.497 23.622 1.00 74.75 169 LEU A O 1
ATOM 1357 N N . LYS A 1 170 ? -1.231 -9.941 22.999 1.00 77.56 170 LYS A N 1
ATOM 1358 C CA . LYS A 1 170 ? -1.582 -11.015 23.954 1.00 77.56 170 LYS A CA 1
ATOM 1359 C C . LYS A 1 170 ? -1.474 -10.606 25.428 1.00 77.56 170 LYS A C 1
ATOM 1361 O O . LYS A 1 170 ? -1.953 -11.333 26.290 1.00 77.56 170 LYS A O 1
ATOM 1366 N N . LYS A 1 171 ? -0.811 -9.486 25.734 1.00 80.44 171 LYS A N 1
ATOM 1367 C CA . LYS A 1 171 ? -0.689 -8.949 27.098 1.00 80.44 171 LYS A CA 1
ATOM 1368 C C . LYS A 1 171 ? -1.811 -7.972 27.448 1.00 80.44 171 LYS A C 1
ATOM 1370 O O . LYS A 1 171 ? -1.895 -7.563 28.603 1.00 80.44 171 LYS A O 1
ATOM 1375 N N . TYR A 1 172 ? -2.628 -7.560 26.480 1.00 79.62 172 TYR A N 1
ATOM 1376 C CA . TYR A 1 172 ? -3.737 -6.644 26.721 1.00 79.62 172 TYR A CA 1
ATOM 1377 C C . TYR A 1 172 ? -5.006 -7.398 27.136 1.00 79.62 172 TYR A C 1
ATOM 1379 O O . TYR A 1 172 ? -5.168 -8.559 26.764 1.00 79.62 172 TYR A O 1
ATOM 1387 N N . PRO A 1 173 ? -5.924 -6.758 27.882 1.00 85.06 173 PRO A N 1
ATOM 1388 C CA . PRO A 1 173 ? -7.213 -7.358 28.222 1.00 85.06 173 PRO A CA 1
ATOM 1389 C C . PRO A 1 173 ? -8.011 -7.780 26.980 1.00 85.06 173 PRO A C 1
ATOM 1391 O O . PRO A 1 173 ? -7.937 -7.118 25.942 1.00 85.06 173 PRO A O 1
ATOM 1394 N N . ASP A 1 174 ? -8.825 -8.832 27.096 1.00 85.62 174 ASP A N 1
ATOM 1395 C CA . ASP A 1 174 ? -9.615 -9.388 25.983 1.00 85.62 174 ASP A CA 1
ATOM 1396 C C . ASP A 1 174 ? -10.493 -8.344 25.277 1.00 85.62 174 ASP A C 1
ATOM 1398 O O . ASP A 1 174 ? -10.651 -8.372 24.058 1.00 85.62 174 ASP A O 1
ATOM 1402 N N . GLU A 1 175 ? -11.045 -7.386 26.020 1.00 84.31 175 GLU A N 1
ATOM 1403 C CA . GLU A 1 175 ? -11.867 -6.298 25.474 1.00 84.31 175 GLU A CA 1
ATOM 1404 C C . GLU A 1 175 ? -11.073 -5.361 24.553 1.00 84.31 175 GLU A C 1
ATOM 1406 O O . GLU A 1 175 ? -11.567 -4.931 23.505 1.00 84.31 175 GLU A O 1
ATOM 1411 N N . ILE A 1 176 ? -9.811 -5.093 24.902 1.00 82.88 176 ILE A N 1
ATOM 1412 C CA . ILE A 1 176 ? -8.890 -4.303 24.079 1.00 82.88 176 ILE A CA 1
ATOM 1413 C C . ILE A 1 176 ? -8.509 -5.097 22.830 1.00 82.88 176 ILE A C 1
ATOM 1415 O O . ILE A 1 176 ? -8.526 -4.550 21.728 1.00 82.88 176 ILE A O 1
ATOM 1419 N N . GLN A 1 177 ? -8.236 -6.397 22.970 1.00 82.00 177 GLN A N 1
ATOM 1420 C CA . GLN A 1 177 ? -7.918 -7.264 21.831 1.00 82.00 177 GLN A CA 1
ATOM 1421 C C . GLN A 1 177 ? -9.083 -7.348 20.832 1.00 82.00 177 GLN A C 1
ATOM 1423 O O . GLN A 1 177 ? -8.868 -7.192 19.629 1.00 82.00 177 GLN A O 1
ATOM 1428 N N . LYS A 1 178 ? -10.321 -7.515 21.319 1.00 84.50 178 LYS A N 1
ATOM 1429 C CA . LYS A 1 178 ? -11.540 -7.489 20.489 1.00 84.50 178 LYS A CA 1
ATOM 1430 C C . LYS A 1 178 ? -11.687 -6.163 19.748 1.00 84.50 178 LYS A C 1
ATOM 1432 O O . LYS A 1 178 ? -11.904 -6.161 18.540 1.00 84.50 178 LYS A O 1
ATOM 1437 N N . SER A 1 179 ? -11.497 -5.045 20.446 1.00 86.94 179 SER A N 1
ATOM 1438 C CA . SER A 1 179 ? -11.574 -3.706 19.848 1.00 86.94 179 SER A CA 1
ATOM 1439 C C . SER A 1 179 ? -10.523 -3.502 18.753 1.00 86.94 179 SER A C 1
ATOM 1441 O O . SER A 1 179 ? -10.835 -3.009 17.672 1.00 86.94 179 SER A O 1
ATOM 1443 N N . ILE A 1 180 ? -9.282 -3.938 18.986 1.00 82.69 180 ILE A N 1
ATOM 1444 C CA . ILE A 1 180 ? -8.209 -3.878 17.982 1.00 82.69 180 ILE A CA 1
ATOM 1445 C C . ILE A 1 180 ? -8.555 -4.742 16.764 1.00 82.69 180 ILE A C 1
ATOM 1447 O O . ILE A 1 180 ? -8.341 -4.306 15.633 1.00 82.69 180 ILE A O 1
ATOM 1451 N N . HIS A 1 181 ? -9.126 -5.930 16.969 1.00 81.31 181 HIS A N 1
ATOM 1452 C CA . HIS A 1 181 ? -9.562 -6.788 15.869 1.00 81.31 181 HIS A CA 1
ATOM 1453 C C . HIS A 1 181 ? -10.685 -6.148 15.038 1.00 81.31 181 HIS A C 1
ATOM 1455 O O . HIS A 1 181 ? -10.623 -6.185 13.814 1.00 81.31 181 HIS A O 1
ATOM 1461 N N . LEU A 1 182 ? -11.657 -5.484 15.668 1.00 85.38 182 LEU A N 1
ATOM 1462 C CA . LEU A 1 182 ? -12.719 -4.749 14.963 1.00 85.38 182 LEU A CA 1
ATOM 1463 C C . LEU A 1 182 ? -12.166 -3.611 14.090 1.00 85.38 182 LEU A C 1
ATOM 1465 O O . LEU A 1 182 ? -12.604 -3.414 12.951 1.00 85.38 182 LEU A O 1
ATOM 1469 N N . ILE A 1 183 ? -11.170 -2.881 14.601 1.00 85.75 183 ILE A N 1
ATOM 1470 C CA . ILE A 1 183 ? -10.527 -1.779 13.875 1.00 85.75 183 ILE A CA 1
ATOM 1471 C C . ILE A 1 183 ? -9.709 -2.308 12.693 1.00 85.75 183 ILE A C 1
ATOM 1473 O O . ILE A 1 183 ? -9.866 -1.823 11.574 1.00 85.75 183 ILE A O 1
ATOM 1477 N N . MET A 1 184 ? -8.845 -3.295 12.942 1.00 78.88 184 MET A N 1
ATOM 1478 C CA . MET A 1 184 ? -7.811 -3.753 12.004 1.00 78.88 184 MET A CA 1
ATOM 1479 C C . MET A 1 184 ? -8.257 -4.899 11.084 1.00 78.88 184 MET A C 1
ATOM 1481 O O . MET A 1 184 ? -7.539 -5.239 10.139 1.00 78.88 184 MET A O 1
ATOM 1485 N N . GLY A 1 185 ? -9.412 -5.502 11.372 1.00 75.06 185 GLY A N 1
ATOM 1486 C CA . GLY A 1 185 ? -9.984 -6.639 10.662 1.00 75.06 185 GLY A CA 1
ATOM 1487 C C . GLY A 1 185 ? -8.998 -7.788 10.466 1.00 75.06 185 GLY A C 1
ATOM 1488 O O . GLY A 1 185 ? -8.127 -8.064 11.300 1.00 75.06 185 GLY A O 1
ATOM 1489 N N . ASP A 1 186 ? -9.120 -8.453 9.317 1.00 67.44 186 ASP A N 1
ATOM 1490 C CA . ASP A 1 186 ? -8.400 -9.698 9.083 1.00 67.44 186 ASP A CA 1
ATOM 1491 C C . ASP A 1 186 ? -6.938 -9.535 8.649 1.00 67.44 186 ASP A C 1
ATOM 1493 O O . ASP A 1 186 ? -6.177 -10.504 8.648 1.00 67.44 186 ASP A O 1
ATOM 1497 N N . PHE A 1 187 ? -6.490 -8.307 8.368 1.00 62.66 187 PHE A N 1
ATOM 1498 C CA . PHE A 1 187 ? -5.085 -8.018 8.039 1.00 62.66 187 PHE A CA 1
ATOM 1499 C C . PHE A 1 187 ? -4.117 -8.405 9.166 1.00 62.66 187 PHE A C 1
ATOM 1501 O O . PHE A 1 187 ? -2.914 -8.556 8.933 1.00 62.66 187 PHE A O 1
ATOM 1508 N N . TYR A 1 188 ? -4.661 -8.600 10.369 1.00 60.44 188 TYR A N 1
ATOM 1509 C CA . TYR A 1 188 ? -3.958 -9.032 11.563 1.00 60.44 188 TYR A CA 1
ATOM 1510 C C . TYR A 1 188 ? -4.503 -10.365 12.117 1.00 60.44 188 TYR A C 1
ATOM 1512 O O . TYR A 1 188 ? -4.001 -10.799 13.140 1.00 60.44 188 TYR A O 1
ATOM 1520 N N . LYS A 1 189 ? -5.454 -11.055 11.457 1.00 48.97 189 LYS A N 1
ATOM 1521 C CA . LYS A 1 189 ? -6.213 -12.207 12.007 1.00 48.97 189 LYS A CA 1
ATOM 1522 C C . LYS A 1 189 ? -5.391 -13.414 12.445 1.00 48.97 189 LYS A C 1
ATOM 1524 O O . LYS A 1 189 ? -5.820 -14.085 13.372 1.00 48.97 189 LYS A O 1
ATOM 1529 N N . ASP A 1 190 ? -4.233 -13.685 11.837 1.00 46.09 190 ASP A N 1
ATOM 1530 C CA . ASP A 1 190 ? -3.357 -14.807 12.235 1.00 46.09 190 ASP A CA 1
ATOM 1531 C C . ASP A 1 190 ? -2.650 -14.566 13.600 1.00 46.09 190 ASP A C 1
ATOM 1533 O O . ASP A 1 190 ? -1.457 -14.857 13.763 1.00 46.09 190 ASP A O 1
ATOM 1537 N N . ILE A 1 191 ? -3.333 -13.918 14.547 1.00 44.09 191 ILE A N 1
ATOM 1538 C CA . ILE A 1 191 ? -2.986 -13.741 15.967 1.00 44.09 191 ILE A CA 1
ATOM 1539 C C . ILE A 1 191 ? -3.263 -15.036 16.737 1.00 44.09 191 ILE A C 1
ATOM 1541 O O . ILE A 1 191 ? -4.326 -15.641 16.495 1.00 44.09 191 ILE A O 1
#

Mean predicted aligned error: 6.55 Å

Foldseek 3Di:
DDFPLVVLCVVVVLKDWDDDLVSLVVNCVVVVAQKKWKWKDFPSPAGLDIDIDGNVCSCQQNDDEFFWLDLCSLVSLLRVQQGPDIIMIIRGDAAPPVNHRDPCNVVVSVVSCVVRVVNVPDDQLVSSVVSLVSLCVPDPDDQDPCLVVLCSCSSVRPRGTLVNSVVVLVVDDPSSNVSVCSSRPCNSVVD

Solvent-accessible surface area (backbone atoms only — not comparable to full-atom values): 10999 Å² total; per-residue (Å²): 133,82,56,49,69,57,56,50,29,71,76,39,73,70,40,39,84,44,92,44,65,66,52,48,54,48,51,31,58,78,66,73,27,55,36,28,40,38,37,35,35,34,70,70,80,42,59,79,43,77,48,76,51,45,68,88,46,48,40,50,76,69,54,90,38,60,56,59,53,43,55,66,37,52,46,52,49,42,44,68,77,63,38,96,42,78,46,37,34,38,28,76,37,68,50,38,100,83,70,41,87,40,76,62,58,58,57,50,50,47,52,54,35,65,74,42,48,75,54,69,72,53,60,70,42,59,54,36,51,54,43,47,54,54,43,57,72,70,47,91,66,90,70,63,82,68,57,59,64,75,44,42,61,51,43,67,44,83,61,56,32,49,72,54,49,49,62,52,49,75,74,49,58,69,70,54,46,52,48,51,40,70,74,54,42,72,53,59,56,96,108

Secondary structure (DSSP, 8-state):
---HHHHHHHHSTT-EEE-SHHHHHHHHHHTT-SEEEEEEEETTTEEEEEEEEEGGGHHHHTSS-PPTT-HHHHHHHHHHHH-S-EEEEEEEE---TTSSPPTTHHHHHHHHHHHSGGGTSS-HHHHHHHHHHHHHHH-SS---GGGGGGGHHHHS-SS--HHHHHHHHTTS-HHHHHHHHHHHGGGG---

Sequence (191 aa):
MQSKTRQIIEQFPTGILVTSKAEFRKLLKDNKTNYYCYMLVADNEAGHIIGEGTGNRAAFLFGGCAAPGHIKAYTRAMLEFTSDTIEIIIFPVQPDANGKKPSHIKDFEKQLQDFCSEFSSMPYEKKNEILLEKRLSQLTEKIQPDVKYFLFPLIYAAGSEMSTYKKYLKKYPDEIQKSIHLIMGDFYKDI

Radius of gyration: 17.36 Å; Cα contacts (8 Å, |Δi|>4): 264; chains: 1; bounding box: 46×32×48 Å

Nearest PDB structures (foldseek):
  3kwp-assembly1_A-2  TM=4.361E-01  e=4.986E+00  Levilactobacillus brevis ATCC 367